Protein AF-A0A435DMU2-F1 (afdb_monomer)

Structure (mmCIF, N/CA/C/O backbone):
data_AF-A0A435DMU2-F1
#
_entry.id   AF-A0A435DMU2-F1
#
loop_
_atom_site.group_PDB
_atom_site.id
_atom_site.type_symbol
_atom_site.label_atom_id
_atom_site.label_alt_id
_atom_site.label_comp_id
_atom_site.label_asym_id
_atom_site.label_entity_id
_atom_site.label_seq_id
_atom_site.pdbx_PDB_ins_code
_atom_site.Cartn_x
_atom_site.Cartn_y
_atom_site.Cartn_z
_atom_site.occupancy
_atom_site.B_iso_or_equiv
_atom_site.auth_seq_id
_atom_site.auth_comp_id
_atom_site.auth_asym_id
_atom_site.auth_atom_id
_atom_site.pdbx_PDB_model_num
ATOM 1 N N . ILE A 1 1 ? 39.846 -15.593 -30.183 1.00 59.41 1 ILE A N 1
ATOM 2 C CA . ILE A 1 1 ? 38.536 -15.084 -29.694 1.00 59.41 1 ILE A CA 1
ATOM 3 C C . ILE A 1 1 ? 37.936 -14.304 -30.849 1.00 59.41 1 ILE A C 1
ATOM 5 O O . ILE A 1 1 ? 38.659 -13.514 -31.439 1.00 59.41 1 ILE A O 1
ATOM 9 N N . GLY A 1 2 ? 36.701 -14.591 -31.246 1.00 62.97 2 GLY A N 1
ATOM 10 C CA . GLY A 1 2 ? 36.080 -13.961 -32.411 1.00 62.97 2 GLY A CA 1
ATOM 11 C C . GLY A 1 2 ? 34.765 -13.298 -32.043 1.00 62.97 2 GLY A C 1
ATOM 12 O O . GLY A 1 2 ? 34.109 -13.714 -31.087 1.00 62.97 2 GLY A O 1
ATOM 13 N N . ASP A 1 3 ? 34.409 -12.273 -32.800 1.00 69.38 3 ASP A N 1
ATOM 14 C CA . ASP A 1 3 ? 33.073 -11.696 -32.808 1.00 69.38 3 ASP A CA 1
ATOM 15 C C . ASP A 1 3 ? 32.434 -11.883 -34.190 1.00 69.38 3 ASP A C 1
ATOM 17 O O . ASP A 1 3 ? 32.900 -12.681 -35.005 1.00 69.38 3 ASP A O 1
ATOM 21 N N . ARG A 1 4 ? 31.327 -11.181 -34.445 1.00 68.38 4 ARG A N 1
ATOM 22 C CA . ARG A 1 4 ? 30.593 -11.280 -35.708 1.00 68.38 4 ARG A CA 1
ATOM 23 C C . ARG A 1 4 ? 31.388 -10.747 -36.915 1.00 68.38 4 ARG A C 1
ATOM 25 O O . ARG A 1 4 ? 31.067 -11.133 -38.035 1.00 68.38 4 ARG A O 1
ATOM 32 N N . ASP A 1 5 ? 32.411 -9.920 -36.698 1.00 73.62 5 ASP A N 1
ATOM 33 C CA . ASP A 1 5 ? 33.166 -9.236 -37.754 1.00 73.62 5 ASP A CA 1
ATOM 34 C C . ASP A 1 5 ? 34.551 -9.857 -38.010 1.00 73.62 5 ASP A C 1
ATOM 36 O O . ASP A 1 5 ? 35.215 -9.489 -38.980 1.00 73.62 5 ASP A O 1
ATOM 40 N N . GLY A 1 6 ? 35.019 -10.787 -37.167 1.00 77.25 6 GLY A N 1
ATOM 41 C CA . GLY A 1 6 ? 36.284 -11.481 -37.409 1.00 77.25 6 GLY A CA 1
ATOM 42 C C . GLY A 1 6 ? 36.821 -12.327 -36.253 1.00 77.25 6 GLY A C 1
ATOM 43 O O . GLY A 1 6 ? 36.319 -12.313 -35.128 1.00 77.25 6 GLY A O 1
ATOM 44 N N . ILE A 1 7 ? 37.888 -13.076 -36.550 1.00 82.50 7 ILE A N 1
ATOM 45 C CA . ILE A 1 7 ? 38.635 -13.891 -35.585 1.00 82.50 7 ILE A CA 1
ATOM 46 C C . ILE A 1 7 ? 39.922 -13.154 -35.214 1.00 82.50 7 ILE A C 1
ATOM 48 O O . ILE A 1 7 ? 40.736 -12.846 -36.081 1.00 82.50 7 ILE A O 1
ATOM 52 N N . TYR A 1 8 ? 40.127 -12.916 -33.919 1.00 82.06 8 TYR A N 1
ATOM 53 C CA . TYR A 1 8 ? 41.320 -12.255 -33.395 1.00 82.06 8 TYR A CA 1
ATOM 54 C C . TYR A 1 8 ? 42.202 -13.252 -32.639 1.00 82.06 8 TYR A C 1
ATOM 56 O O . TYR A 1 8 ? 41.716 -14.016 -31.789 1.00 82.06 8 TYR A O 1
ATOM 64 N N . ASP A 1 9 ? 43.504 -13.218 -32.930 1.00 82.62 9 ASP A N 1
ATOM 65 C CA . ASP A 1 9 ? 44.516 -13.995 -32.217 1.00 82.62 9 ASP A CA 1
ATOM 66 C C . ASP A 1 9 ? 44.953 -13.268 -30.927 1.00 82.62 9 ASP A C 1
ATOM 68 O O . ASP A 1 9 ? 45.626 -12.234 -31.010 1.00 82.62 9 ASP A O 1
ATOM 72 N N . PRO A 1 10 ? 44.616 -13.795 -29.734 1.00 77.81 10 PRO A N 1
ATOM 73 C CA . PRO A 1 10 ? 45.026 -13.208 -28.463 1.00 77.81 10 PRO A CA 1
ATOM 74 C C . PRO A 1 10 ? 46.529 -13.377 -28.170 1.00 77.81 10 PRO A C 1
ATOM 76 O O . PRO A 1 10 ? 47.037 -12.722 -27.261 1.00 77.81 10 PRO A O 1
ATOM 79 N N . GLY A 1 11 ? 47.252 -14.232 -28.906 1.00 83.69 11 GLY A N 1
ATOM 80 C CA . GLY A 1 11 ? 48.707 -14.360 -28.805 1.00 83.69 11 GLY A CA 1
ATOM 81 C C . GLY A 1 11 ? 49.436 -13.146 -29.386 1.00 83.69 11 GLY A C 1
ATOM 82 O O . GLY A 1 11 ? 50.399 -12.648 -28.795 1.00 83.69 11 GLY A O 1
ATOM 83 N N . SER A 1 12 ? 48.928 -12.596 -30.489 1.00 89.88 12 SER A N 1
ATOM 84 C CA . SER A 1 12 ? 49.484 -11.410 -31.146 1.00 89.88 12 SER A CA 1
ATOM 85 C C . SER A 1 12 ? 49.257 -10.102 -30.367 1.00 89.88 12 SER A C 1
ATOM 87 O O . SER A 1 12 ? 48.243 -9.911 -29.687 1.00 89.88 12 SER A O 1
ATOM 89 N N . ALA A 1 13 ? 50.198 -9.158 -30.484 1.00 81.19 13 ALA A N 1
ATOM 90 C CA . ALA A 1 13 ? 50.051 -7.814 -29.915 1.00 81.19 13 ALA A CA 1
ATOM 91 C C . ALA A 1 13 ? 48.865 -7.053 -30.547 1.00 81.19 13 ALA A C 1
ATOM 93 O O . ALA A 1 13 ? 48.064 -6.447 -29.835 1.00 81.19 13 ALA A O 1
ATOM 94 N N . ASN A 1 14 ? 48.702 -7.161 -31.872 1.00 82.75 14 ASN A N 1
ATOM 95 C CA . ASN A 1 14 ? 47.617 -6.512 -32.613 1.00 82.75 14 ASN A CA 1
ATOM 96 C C . ASN A 1 14 ? 46.237 -7.070 -32.237 1.00 82.75 14 ASN A C 1
ATOM 98 O O . ASN A 1 14 ? 45.302 -6.301 -32.023 1.00 82.75 14 ASN A O 1
ATOM 102 N N . GLY A 1 15 ? 46.100 -8.392 -32.101 1.00 83.31 15 GLY A N 1
ATOM 103 C CA . GLY A 1 15 ? 44.835 -9.015 -31.712 1.00 83.31 15 GLY A CA 1
ATOM 104 C C . GLY A 1 15 ? 44.403 -8.645 -30.292 1.00 83.31 15 GLY A C 1
ATOM 105 O O . GLY A 1 15 ? 43.223 -8.383 -30.070 1.00 83.31 15 GLY A O 1
ATOM 106 N N . ARG A 1 16 ? 45.346 -8.520 -29.345 1.00 82.38 16 ARG A N 1
ATOM 107 C CA . ARG A 1 16 ? 45.056 -8.029 -27.984 1.00 82.38 16 ARG A CA 1
ATOM 108 C C . ARG A 1 16 ? 44.598 -6.573 -27.963 1.00 82.38 16 ARG A C 1
ATOM 110 O O . ARG A 1 16 ? 43.630 -6.262 -27.272 1.00 82.38 16 ARG A O 1
ATOM 117 N N . LEU A 1 17 ? 45.254 -5.701 -28.731 1.00 85.94 17 LEU A N 1
ATOM 118 C CA . LEU A 1 17 ? 44.868 -4.292 -28.843 1.00 85.94 17 LEU A CA 1
ATOM 119 C C . LEU A 1 17 ? 43.455 -4.141 -29.424 1.00 85.94 17 LEU A C 1
ATOM 121 O O . LEU A 1 17 ? 42.630 -3.425 -28.858 1.00 85.94 17 LEU A O 1
ATOM 125 N N . LEU A 1 18 ? 43.161 -4.849 -30.519 1.00 86.12 18 LEU A N 1
ATOM 126 C CA . LEU A 1 18 ? 41.852 -4.803 -31.177 1.00 86.12 18 LEU A CA 1
ATOM 127 C C . LEU A 1 18 ? 40.733 -5.350 -30.283 1.00 86.12 18 LEU A C 1
ATOM 129 O O . LEU A 1 18 ? 39.678 -4.725 -30.186 1.00 86.12 18 LEU A O 1
ATOM 133 N N . LEU A 1 19 ? 40.970 -6.465 -29.584 1.00 84.06 19 LEU A N 1
ATOM 134 C CA . LEU A 1 19 ? 40.022 -7.003 -28.602 1.00 84.06 19 LEU A CA 1
ATOM 135 C C . LEU A 1 19 ? 39.774 -6.017 -27.450 1.00 84.06 19 LEU A C 1
ATOM 137 O O . LEU A 1 19 ? 38.627 -5.833 -27.047 1.00 84.06 19 LEU A O 1
ATOM 141 N N . GLY A 1 20 ? 40.821 -5.354 -26.948 1.00 85.31 20 GLY A N 1
ATOM 142 C CA . GLY A 1 20 ? 40.698 -4.332 -25.905 1.00 85.31 20 GLY A CA 1
ATOM 143 C C . GLY A 1 20 ? 39.858 -3.133 -26.350 1.00 85.31 20 GLY A C 1
ATOM 144 O O . GLY A 1 20 ? 38.936 -2.732 -25.642 1.00 85.31 20 GLY A O 1
ATOM 145 N N . LEU A 1 21 ? 40.123 -2.607 -27.550 1.00 88.00 21 LEU A N 1
ATOM 146 C CA . LEU A 1 21 ? 39.363 -1.502 -28.144 1.00 88.00 21 LEU A CA 1
ATOM 147 C C . LEU A 1 21 ? 37.897 -1.875 -28.402 1.00 88.00 21 LEU A C 1
ATOM 149 O O . LEU A 1 21 ? 36.998 -1.108 -28.072 1.00 88.00 21 LEU A O 1
ATOM 153 N N . LYS A 1 22 ? 37.618 -3.062 -28.950 1.00 85.44 22 LYS A N 1
ATOM 154 C CA . LYS A 1 22 ? 36.231 -3.516 -29.141 1.00 85.44 22 LYS A CA 1
ATOM 155 C C . LYS A 1 22 ? 35.504 -3.742 -27.815 1.00 85.44 22 LYS A C 1
ATOM 157 O O . LYS A 1 22 ? 34.307 -3.465 -27.723 1.00 85.44 22 LYS A O 1
ATOM 162 N N . GLY A 1 23 ? 36.220 -4.194 -26.784 1.00 87.25 23 GLY A N 1
ATOM 163 C CA . GLY A 1 23 ? 35.695 -4.307 -25.425 1.00 87.25 23 GLY A CA 1
ATOM 164 C C . GLY A 1 23 ? 35.235 -2.958 -24.874 1.00 87.25 23 GLY A C 1
ATOM 165 O O . GLY A 1 23 ? 34.085 -2.831 -24.456 1.00 87.25 23 GLY A O 1
ATOM 166 N N . THR A 1 24 ? 36.083 -1.929 -24.948 1.00 89.56 24 THR A N 1
ATOM 167 C CA . THR A 1 24 ? 35.726 -0.582 -24.471 1.00 89.56 24 THR A CA 1
ATOM 168 C C . THR A 1 24 ? 34.598 0.044 -25.291 1.00 89.56 24 THR A C 1
ATOM 170 O O . THR A 1 24 ? 33.689 0.638 -24.712 1.00 89.56 24 THR A O 1
ATOM 173 N N . ILE A 1 25 ? 34.589 -0.139 -26.616 1.00 88.88 25 ILE A N 1
ATOM 174 C CA . ILE A 1 25 ? 33.482 0.304 -27.482 1.00 88.88 25 ILE A CA 1
ATOM 175 C C . ILE A 1 25 ? 32.169 -0.367 -27.060 1.00 88.88 25 ILE A C 1
ATOM 177 O O . ILE A 1 25 ? 31.172 0.322 -26.854 1.00 88.88 25 ILE A O 1
ATOM 181 N N . SER A 1 26 ? 32.177 -1.684 -26.842 1.00 86.19 26 SER A N 1
ATOM 182 C CA . SER A 1 26 ? 30.989 -2.432 -26.407 1.00 86.19 26 SER A CA 1
ATOM 183 C C . SER A 1 26 ? 30.461 -1.938 -25.055 1.00 86.19 26 SER A C 1
ATOM 185 O O . SER A 1 26 ? 29.251 -1.812 -24.860 1.00 86.19 26 SER A O 1
ATOM 187 N N . GLU A 1 27 ? 31.347 -1.620 -24.107 1.00 89.31 27 GLU A N 1
ATOM 188 C CA . GLU A 1 27 ? 30.953 -1.041 -22.817 1.00 89.31 27 GLU A CA 1
ATOM 189 C C . GLU A 1 27 ? 30.305 0.342 -22.971 1.00 89.31 27 GLU A C 1
ATOM 191 O O . GLU A 1 27 ? 29.280 0.616 -22.334 1.00 89.31 27 GLU A O 1
ATOM 196 N N . VAL A 1 28 ? 30.859 1.194 -23.840 1.00 93.06 28 VAL A N 1
ATOM 197 C CA . VAL A 1 28 ? 30.307 2.522 -24.148 1.00 93.06 28 VAL A CA 1
ATOM 198 C C . VAL A 1 28 ? 28.941 2.402 -24.826 1.00 93.06 28 VAL A C 1
ATOM 200 O O . VAL A 1 28 ? 27.987 3.051 -24.397 1.00 93.06 28 VAL A O 1
ATOM 203 N N . GLU A 1 29 ? 28.794 1.530 -25.822 1.00 91.38 29 GLU A N 1
ATOM 204 C CA . GLU A 1 29 ? 27.516 1.285 -26.498 1.00 91.38 29 GLU A CA 1
ATOM 205 C C . GLU A 1 29 ? 26.447 0.779 -25.525 1.00 91.38 29 GLU A C 1
ATOM 207 O O . GLU A 1 29 ? 25.325 1.297 -25.497 1.00 91.38 29 GLU A O 1
ATOM 212 N N . LEU A 1 30 ? 26.797 -0.183 -24.664 1.00 90.56 30 LEU A N 1
ATOM 213 C CA . LEU A 1 30 ? 25.912 -0.665 -23.605 1.00 90.56 30 LEU A CA 1
ATOM 214 C C . LEU A 1 30 ? 25.512 0.461 -22.648 1.00 90.56 30 LEU A C 1
ATOM 216 O O . LEU A 1 30 ? 24.353 0.517 -22.222 1.00 90.56 30 LEU A O 1
ATOM 220 N N . HIS A 1 31 ? 26.434 1.363 -22.307 1.00 89.81 31 HIS A N 1
ATOM 221 C CA . HIS A 1 31 ? 26.132 2.533 -21.488 1.00 89.81 31 HIS A CA 1
ATOM 222 C C . HIS A 1 31 ? 25.115 3.453 -22.180 1.00 89.81 31 HIS A C 1
ATOM 224 O O . HIS A 1 31 ? 24.094 3.804 -21.580 1.00 89.81 31 HIS A O 1
ATOM 230 N N . THR A 1 32 ? 25.321 3.777 -23.459 1.00 92.38 32 THR A N 1
ATOM 231 C CA . THR A 1 32 ? 24.398 4.609 -24.244 1.00 92.38 32 THR A CA 1
ATOM 232 C C . THR A 1 32 ? 23.022 3.956 -24.399 1.00 92.38 32 THR A C 1
ATOM 234 O O . THR A 1 32 ? 21.999 4.618 -24.200 1.00 92.38 32 THR A O 1
ATOM 237 N N . LEU A 1 33 ? 22.964 2.654 -24.696 1.00 92.19 33 LEU A N 1
ATOM 238 C CA . LEU A 1 33 ? 21.714 1.896 -24.809 1.00 92.19 33 LEU A CA 1
ATOM 239 C C . LEU A 1 33 ? 20.943 1.888 -23.487 1.00 92.19 33 LEU A C 1
ATOM 241 O O . LEU A 1 33 ? 19.747 2.186 -23.467 1.00 92.19 33 LEU A O 1
ATOM 245 N N . ARG A 1 34 ? 21.622 1.623 -22.363 1.00 90.06 34 ARG A N 1
ATOM 246 C CA . ARG A 1 34 ? 21.018 1.709 -21.023 1.00 90.06 34 ARG A CA 1
ATOM 247 C C . ARG A 1 34 ? 20.491 3.111 -20.733 1.00 90.06 34 ARG A C 1
ATOM 249 O O . ARG A 1 34 ? 19.391 3.237 -20.191 1.00 90.06 34 ARG A O 1
ATOM 256 N N . GLY A 1 35 ? 21.234 4.148 -21.120 1.00 90.31 35 GLY A N 1
ATOM 257 C CA . GLY A 1 35 ? 20.806 5.542 -21.008 1.00 90.31 35 GLY A CA 1
ATOM 258 C C . GLY A 1 35 ? 19.495 5.804 -21.754 1.00 90.31 35 GLY A C 1
ATOM 259 O O . GLY A 1 35 ? 18.528 6.277 -21.155 1.00 90.31 35 GLY A O 1
ATOM 260 N N . ARG A 1 36 ? 19.418 5.406 -23.030 1.00 93.19 36 ARG A N 1
ATOM 261 C CA . ARG A 1 36 ? 18.217 5.561 -23.872 1.00 93.19 36 ARG A CA 1
ATOM 262 C C . ARG A 1 36 ? 17.017 4.778 -23.342 1.00 93.19 36 ARG A C 1
ATOM 264 O O . ARG A 1 36 ? 15.922 5.327 -23.258 1.00 93.19 36 ARG A O 1
ATOM 271 N N . LEU A 1 37 ? 17.217 3.524 -22.933 1.00 92.06 37 LEU A N 1
ATOM 272 C CA . LEU A 1 37 ? 16.156 2.698 -22.345 1.00 92.06 37 LEU A CA 1
ATOM 273 C C . LEU A 1 37 ? 15.620 3.308 -21.046 1.00 92.06 37 LEU A C 1
ATOM 275 O O . LEU A 1 37 ? 14.409 3.363 -20.840 1.00 92.06 37 LEU A O 1
ATOM 279 N N . THR A 1 38 ? 16.510 3.810 -20.189 1.00 90.19 38 THR A N 1
ATOM 280 C CA . THR A 1 38 ? 16.128 4.460 -18.929 1.00 90.19 38 THR A CA 1
ATOM 281 C C . THR A 1 38 ? 15.350 5.748 -19.186 1.00 90.19 38 THR A C 1
ATOM 283 O O . THR A 1 38 ? 14.322 5.978 -18.547 1.00 90.19 38 THR A O 1
ATOM 286 N N . ALA A 1 39 ? 15.797 6.564 -20.144 1.00 91.06 39 ALA A N 1
ATOM 287 C CA . ALA A 1 39 ? 15.099 7.778 -20.554 1.00 91.06 39 ALA A CA 1
ATOM 288 C C . ALA A 1 39 ? 13.708 7.467 -21.135 1.00 91.06 39 ALA A C 1
ATOM 290 O O . ALA A 1 39 ? 12.722 8.078 -20.726 1.00 91.06 39 ALA A O 1
ATOM 291 N N . GLY A 1 40 ? 13.599 6.464 -22.012 1.00 92.88 40 GLY A N 1
ATOM 292 C CA . GLY A 1 40 ? 12.322 6.021 -22.576 1.00 92.88 40 GLY A CA 1
ATOM 293 C C . GLY A 1 40 ? 11.359 5.479 -21.517 1.00 92.88 40 GLY A C 1
ATOM 294 O O . GLY A 1 40 ? 10.174 5.816 -21.520 1.00 92.88 40 GLY A O 1
ATOM 295 N N . LEU A 1 41 ? 11.866 4.693 -20.562 1.00 92.50 41 LEU A N 1
ATOM 296 C CA . LEU A 1 41 ? 11.080 4.202 -19.429 1.00 92.50 41 LEU A CA 1
ATOM 297 C C . LEU A 1 41 ? 10.556 5.360 -18.577 1.00 92.50 41 LEU A C 1
ATOM 299 O O . LEU A 1 41 ? 9.375 5.374 -18.227 1.00 92.50 41 LEU A O 1
ATOM 303 N N . ARG A 1 42 ? 11.418 6.332 -18.261 1.00 91.81 42 ARG A N 1
ATOM 304 C CA . ARG A 1 42 ? 11.045 7.521 -17.491 1.00 91.81 42 ARG A CA 1
ATOM 305 C C . ARG A 1 42 ? 9.987 8.347 -18.219 1.00 91.81 42 ARG A C 1
ATOM 307 O O . ARG A 1 42 ? 8.975 8.660 -17.610 1.00 91.81 42 ARG A O 1
ATOM 314 N N . SER A 1 43 ? 10.164 8.591 -19.516 1.00 93.75 43 SER A N 1
ATOM 315 C CA . SER A 1 43 ? 9.198 9.317 -20.348 1.00 93.75 43 SER A CA 1
ATOM 316 C C . SER A 1 43 ? 7.813 8.650 -20.348 1.00 93.75 43 SER A C 1
ATOM 318 O O . SER A 1 43 ? 6.800 9.316 -20.140 1.00 93.75 43 SER A O 1
ATOM 320 N N . LYS A 1 44 ? 7.745 7.316 -20.494 1.00 93.12 44 LYS A N 1
ATOM 321 C CA . LYS A 1 44 ? 6.476 6.566 -20.379 1.00 93.12 44 LYS A CA 1
ATOM 322 C C . LYS A 1 44 ? 5.873 6.641 -18.978 1.00 93.12 44 LYS A C 1
ATOM 324 O O . LYS A 1 44 ? 4.653 6.674 -18.830 1.00 93.12 44 LYS A O 1
ATOM 329 N N . ALA A 1 45 ? 6.708 6.624 -17.942 1.00 93.44 45 ALA A N 1
ATOM 330 C CA . ALA A 1 45 ? 6.245 6.723 -16.566 1.00 93.44 45 ALA A CA 1
ATOM 331 C C . ALA A 1 45 ? 5.691 8.120 -16.251 1.00 93.44 45 ALA A C 1
ATOM 333 O O . ALA A 1 45 ? 4.660 8.204 -15.596 1.00 93.44 45 ALA A O 1
ATOM 334 N N . GLU A 1 46 ? 6.321 9.189 -16.744 1.00 93.06 46 GLU A N 1
ATOM 335 C CA . GLU A 1 46 ? 5.880 10.581 -16.552 1.00 93.06 46 GLU A CA 1
ATOM 336 C C . GLU A 1 46 ? 4.491 10.824 -17.156 1.00 93.06 46 GLU A C 1
ATOM 338 O O . GLU A 1 46 ? 3.686 11.528 -16.557 1.00 93.06 46 GLU A O 1
ATOM 343 N N . ARG A 1 47 ? 4.160 10.149 -18.266 1.00 92.12 47 ARG A N 1
ATOM 344 C CA . ARG A 1 47 ? 2.801 10.139 -18.843 1.00 92.12 47 ARG A CA 1
ATOM 345 C C . ARG A 1 47 ? 1.833 9.142 -18.188 1.00 92.12 47 ARG A C 1
ATOM 347 O O . ARG A 1 47 ? 0.668 9.076 -18.562 1.00 92.12 47 ARG A O 1
ATOM 354 N N . GLY A 1 48 ? 2.290 8.316 -17.246 1.00 90.31 48 GLY A N 1
ATOM 355 C CA . GLY A 1 48 ? 1.470 7.262 -16.636 1.00 90.31 48 GLY A CA 1
ATOM 356 C C . GLY A 1 48 ? 1.085 6.122 -17.592 1.00 90.31 48 GLY A C 1
ATOM 357 O O . GLY A 1 48 ? 0.094 5.425 -17.375 1.00 90.31 48 GLY A O 1
ATOM 358 N N . GLU A 1 49 ? 1.846 5.928 -18.668 1.00 90.75 49 GLU A N 1
ATOM 359 C CA . GLU A 1 49 ? 1.628 4.893 -19.692 1.00 90.75 49 GLU A CA 1
ATOM 360 C C . GLU A 1 49 ? 2.445 3.625 -19.434 1.00 90.75 49 GLU A C 1
ATOM 362 O O . GLU A 1 49 ? 2.236 2.594 -20.073 1.00 90.75 49 GLU A O 1
ATOM 367 N N . LEU A 1 50 ? 3.406 3.679 -18.507 1.00 91.12 50 LEU A N 1
ATOM 368 C CA . LEU A 1 50 ? 4.248 2.529 -18.210 1.00 91.12 50 LEU A CA 1
ATOM 369 C C . LEU A 1 50 ? 3.403 1.347 -17.706 1.00 91.12 50 LEU A C 1
ATOM 371 O O . LEU A 1 50 ? 2.606 1.450 -16.767 1.00 91.12 50 LEU A O 1
ATOM 375 N N . ALA A 1 51 ? 3.624 0.179 -18.304 1.00 90.56 51 ALA A N 1
ATOM 376 C CA . ALA A 1 51 ? 2.868 -1.019 -17.989 1.00 90.56 51 ALA A CA 1
ATOM 377 C C . ALA A 1 51 ? 3.273 -1.645 -16.632 1.00 90.56 51 ALA A C 1
ATOM 379 O O . ALA A 1 51 ? 4.012 -2.621 -16.577 1.00 90.56 51 ALA A O 1
ATOM 380 N N . LEU A 1 52 ? 2.800 -1.083 -15.512 1.00 90.12 52 LEU A N 1
ATOM 381 C CA . LEU A 1 52 ? 3.000 -1.641 -14.166 1.00 90.12 52 LEU A CA 1
ATOM 382 C C . LEU A 1 52 ? 2.005 -2.761 -13.834 1.00 90.12 52 LEU A C 1
ATOM 384 O O . LEU A 1 52 ? 0.876 -2.748 -14.318 1.00 90.12 52 LEU A O 1
ATOM 388 N N . LEU A 1 53 ? 2.396 -3.690 -12.958 1.00 90.25 53 LEU A N 1
ATOM 389 C CA . LEU A 1 53 ? 1.486 -4.710 -12.432 1.00 90.25 53 LEU A CA 1
ATOM 390 C C . LEU A 1 53 ? 0.340 -4.056 -11.640 1.00 90.25 53 LEU A C 1
ATOM 392 O O . LEU A 1 53 ? 0.584 -3.280 -10.710 1.00 90.25 53 LEU A O 1
ATOM 396 N N . LEU A 1 54 ? -0.897 -4.402 -11.996 1.00 92.25 54 LEU A N 1
ATOM 397 C CA . LEU A 1 54 ? -2.107 -3.909 -11.340 1.00 92.25 54 LEU A CA 1
ATOM 398 C C . LEU A 1 54 ? -2.531 -4.819 -10.176 1.00 92.25 54 LEU A C 1
ATOM 400 O O . LEU A 1 54 ? -2.328 -6.036 -10.252 1.00 92.25 54 LEU A O 1
ATOM 404 N N . PRO A 1 55 ? -3.104 -4.259 -9.094 1.00 93.81 55 PRO A N 1
ATOM 405 C CA . PRO A 1 55 ? -3.705 -5.059 -8.030 1.00 93.81 55 PRO A CA 1
ATOM 406 C C . PRO A 1 55 ? -4.994 -5.753 -8.495 1.00 93.81 55 PRO A C 1
ATOM 408 O O . PRO A 1 55 ? -5.505 -5.463 -9.570 1.00 93.81 55 PRO A O 1
ATOM 411 N N . ALA A 1 56 ? -5.532 -6.653 -7.665 1.00 94.62 56 ALA A N 1
ATOM 412 C CA . ALA A 1 56 ? -6.876 -7.195 -7.885 1.00 94.62 56 ALA A CA 1
ATOM 413 C C . ALA A 1 56 ? -7.915 -6.063 -7.941 1.00 94.62 56 ALA A C 1
ATOM 415 O O . ALA A 1 56 ? -7.738 -5.049 -7.269 1.00 94.62 56 ALA A O 1
ATOM 416 N N . GLY A 1 57 ? -8.972 -6.228 -8.737 1.00 94.44 57 GLY A N 1
ATOM 417 C CA . GLY A 1 57 ? -9.975 -5.182 -8.956 1.00 94.44 57 GLY A CA 1
ATOM 418 C C . GLY A 1 57 ? -9.646 -4.187 -10.065 1.00 94.44 57 GLY A C 1
ATOM 419 O O . GLY A 1 57 ? -10.493 -3.348 -10.369 1.00 94.44 57 GLY A O 1
ATOM 420 N N . LEU A 1 58 ? -8.447 -4.252 -10.651 1.00 95.06 58 LEU A N 1
ATOM 421 C CA . LEU A 1 58 ? -8.053 -3.451 -11.807 1.00 95.06 58 LEU A CA 1
ATOM 422 C C . LEU A 1 58 ? -7.435 -4.348 -12.875 1.00 95.06 58 LEU A C 1
ATOM 424 O O . LEU A 1 58 ? -6.500 -5.109 -12.611 1.00 95.06 58 LEU A O 1
ATOM 428 N N . GLU A 1 59 ? -7.917 -4.198 -14.099 1.00 93.81 59 GLU A N 1
ATOM 429 C CA . GLU A 1 59 ? -7.509 -5.001 -15.245 1.00 93.81 59 GLU A CA 1
ATOM 430 C C . GLU A 1 59 ? -7.081 -4.113 -16.403 1.00 93.81 59 GLU A C 1
ATOM 432 O O . GLU A 1 59 ? -7.432 -2.938 -16.465 1.00 93.81 59 GLU A O 1
ATOM 437 N N . ARG A 1 60 ? -6.262 -4.664 -17.297 1.00 92.56 60 ARG A N 1
ATOM 438 C CA . ARG A 1 60 ? -5.881 -4.006 -18.546 1.00 92.56 60 ARG A CA 1
ATOM 439 C C . ARG A 1 60 ? -6.546 -4.732 -19.689 1.00 92.56 60 ARG A C 1
ATOM 441 O O . ARG A 1 60 ? -6.420 -5.951 -19.759 1.00 92.56 60 ARG A O 1
ATOM 448 N N . ASP A 1 61 ? -7.206 -3.983 -20.560 1.00 90.62 61 ASP A N 1
ATOM 449 C CA . ASP A 1 61 ? -7.725 -4.524 -21.810 1.00 90.62 61 ASP A CA 1
ATOM 450 C C . ASP A 1 61 ? -6.607 -4.742 -22.845 1.00 90.62 61 ASP A C 1
ATOM 452 O O . ASP A 1 61 ? -5.430 -4.439 -22.613 1.00 90.62 61 ASP A O 1
ATOM 456 N N . ALA A 1 62 ? -6.992 -5.253 -24.015 1.00 89.12 62 ALA A N 1
ATOM 457 C CA . ALA A 1 62 ? -6.090 -5.441 -25.149 1.00 89.12 62 ALA A CA 1
ATOM 458 C C . ALA A 1 62 ? -5.486 -4.121 -25.670 1.00 89.12 62 ALA A C 1
ATOM 460 O O . ALA A 1 62 ? -4.397 -4.133 -26.241 1.00 89.12 62 ALA A O 1
ATOM 461 N N . ASN A 1 63 ? -6.152 -2.985 -25.434 1.00 88.75 63 ASN A N 1
ATOM 462 C CA . ASN A 1 63 ? -5.688 -1.652 -25.822 1.00 88.75 63 ASN A CA 1
ATOM 463 C C . ASN A 1 63 ? -4.751 -1.019 -24.773 1.00 88.75 63 ASN A C 1
ATOM 465 O O . ASN A 1 63 ? -4.230 0.077 -24.980 1.00 88.75 63 ASN A O 1
ATOM 469 N N . GLY A 1 64 ? -4.520 -1.689 -23.639 1.00 87.19 64 GLY A N 1
ATOM 470 C CA . GLY A 1 64 ? -3.693 -1.201 -22.536 1.00 87.19 64 GLY A CA 1
ATOM 471 C C . GLY A 1 64 ? -4.386 -0.196 -21.607 1.00 87.19 64 GLY A C 1
ATOM 472 O O . GLY A 1 64 ? -3.730 0.349 -20.709 1.00 87.19 64 GLY A O 1
ATOM 473 N N . VAL A 1 65 ? -5.689 0.034 -21.781 1.00 91.31 65 VAL A N 1
ATOM 474 C CA . VAL A 1 65 ? -6.521 0.877 -20.919 1.00 91.31 65 VAL A CA 1
ATOM 475 C C . VAL A 1 65 ? -6.831 0.124 -19.632 1.00 91.31 65 VAL A C 1
ATOM 477 O O . VAL A 1 65 ? -7.165 -1.060 -19.636 1.00 91.31 65 VAL A O 1
ATOM 480 N N . VAL A 1 66 ? -6.683 0.814 -18.499 1.00 94.88 66 VAL A N 1
ATOM 481 C CA . VAL A 1 66 ? -6.981 0.235 -17.188 1.00 94.88 66 VAL A CA 1
ATOM 482 C C . VAL A 1 66 ? -8.460 0.412 -16.880 1.00 94.88 66 VAL A C 1
ATOM 484 O O . VAL A 1 66 ? -8.957 1.534 -16.867 1.00 94.88 66 VAL A O 1
ATOM 487 N N . MET A 1 67 ? -9.136 -0.692 -16.590 1.00 95.44 67 MET A N 1
ATOM 488 C CA . MET A 1 67 ? -10.552 -0.754 -16.239 1.00 95.44 67 MET A CA 1
ATOM 489 C C . MET A 1 67 ? -10.730 -1.421 -14.871 1.00 95.44 67 MET A C 1
ATOM 491 O O . MET A 1 67 ? -9.795 -2.025 -14.335 1.00 95.44 67 MET A O 1
ATOM 495 N N . LYS A 1 68 ? -11.923 -1.301 -14.279 1.00 95.81 68 LYS A N 1
ATOM 496 C CA . LYS A 1 68 ? -12.280 -2.138 -13.127 1.00 95.81 68 LYS A CA 1
ATOM 497 C C . LYS A 1 68 ? -12.458 -3.584 -13.582 1.00 95.81 68 LYS A C 1
ATOM 499 O O . LYS A 1 68 ? -12.780 -3.839 -14.738 1.00 95.81 68 LYS A O 1
ATOM 504 N N . ASP A 1 69 ? -12.221 -4.500 -12.657 1.00 94.38 69 ASP A N 1
ATOM 505 C CA . ASP A 1 69 ? -12.424 -5.933 -12.860 1.00 94.38 69 ASP A CA 1
ATOM 506 C C . ASP A 1 69 ? -13.862 -6.228 -13.284 1.00 94.38 69 ASP A C 1
ATOM 508 O O . ASP A 1 69 ? -14.801 -5.695 -12.697 1.00 94.38 69 ASP A O 1
ATOM 512 N N . SER A 1 70 ? -14.034 -7.057 -14.311 1.00 93.25 70 SER A N 1
ATOM 513 C CA . SER A 1 70 ? -15.362 -7.416 -14.820 1.00 93.25 70 SER A CA 1
ATOM 514 C C . SER A 1 70 ? -16.229 -8.137 -13.780 1.00 93.25 70 SER A C 1
ATOM 516 O O . SER A 1 70 ? -17.457 -8.075 -13.852 1.00 93.25 70 SER A O 1
ATOM 518 N N . ASN A 1 71 ? -15.615 -8.782 -12.782 1.00 95.25 71 ASN A N 1
ATOM 519 C CA . ASN A 1 71 ? -16.329 -9.439 -11.702 1.00 95.25 71 ASN A CA 1
ATOM 520 C C . ASN A 1 71 ? -16.816 -8.422 -10.656 1.00 95.25 71 ASN A C 1
ATOM 522 O O . ASN A 1 71 ? -16.034 -7.859 -9.882 1.00 95.25 71 ASN A O 1
ATOM 526 N N . GLN A 1 72 ? -18.137 -8.256 -10.577 1.00 95.81 72 GLN A N 1
ATOM 527 C CA . GLN A 1 72 ? -18.772 -7.344 -9.630 1.00 95.81 72 GLN A CA 1
ATOM 528 C C . GLN A 1 72 ? -18.458 -7.687 -8.165 1.00 95.81 72 GLN A C 1
ATOM 530 O O . GLN A 1 72 ? -18.226 -6.783 -7.367 1.00 95.81 72 GLN A O 1
ATOM 535 N N . GLU A 1 73 ? -18.340 -8.970 -7.807 1.00 96.38 73 GLU A N 1
ATOM 536 C CA . GLU A 1 73 ? -18.007 -9.374 -6.436 1.00 96.38 73 GLU A CA 1
ATOM 537 C C . GLU A 1 73 ? -16.614 -8.873 -6.023 1.00 96.38 73 GLU A C 1
ATOM 539 O O . GLU A 1 73 ? -16.396 -8.465 -4.879 1.00 96.38 73 GLU A O 1
ATOM 544 N N . VAL A 1 74 ? -15.657 -8.861 -6.957 1.00 96.69 74 VAL A N 1
ATOM 545 C CA . VAL A 1 74 ? -14.313 -8.321 -6.712 1.00 96.69 74 VAL A CA 1
ATOM 546 C C . VAL A 1 74 ? -14.398 -6.822 -6.442 1.00 96.69 74 VAL A C 1
ATOM 548 O O . VAL A 1 74 ? -13.798 -6.345 -5.472 1.00 96.69 74 VAL A O 1
ATOM 551 N N . GLN A 1 75 ? -15.161 -6.093 -7.261 1.00 97.19 75 GLN A N 1
ATOM 552 C CA . GLN A 1 75 ? -15.351 -4.655 -7.088 1.00 97.19 75 GLN A CA 1
ATOM 553 C C . GLN A 1 75 ? -16.003 -4.334 -5.737 1.00 97.19 75 GLN A C 1
ATOM 555 O O . GLN A 1 75 ? -15.470 -3.529 -4.966 1.00 97.19 75 GLN A O 1
ATOM 560 N N . ASP A 1 76 ? -17.103 -5.014 -5.418 1.00 97.19 76 ASP A N 1
ATOM 561 C CA . ASP A 1 76 ? -17.872 -4.810 -4.193 1.00 97.19 76 ASP A CA 1
ATOM 562 C C . ASP A 1 76 ? -17.048 -5.166 -2.955 1.00 97.19 76 ASP A C 1
ATOM 564 O O . ASP A 1 76 ? -17.064 -4.440 -1.957 1.00 97.19 76 ASP A O 1
ATOM 568 N N . ARG A 1 77 ? -16.249 -6.243 -3.011 1.00 97.38 77 ARG A N 1
ATOM 569 C CA . ARG A 1 77 ? -15.369 -6.616 -1.897 1.00 97.38 77 ARG A CA 1
ATOM 570 C C . ARG A 1 77 ? -14.316 -5.551 -1.632 1.00 97.38 77 ARG A C 1
ATOM 572 O O . ARG A 1 77 ? -14.017 -5.262 -0.473 1.00 97.38 77 ARG A O 1
ATOM 579 N N . ILE A 1 78 ? -13.730 -4.985 -2.682 1.00 97.19 78 ILE A N 1
ATOM 580 C CA . ILE A 1 78 ? -12.717 -3.937 -2.547 1.00 97.19 78 ILE A CA 1
ATOM 581 C C . ILE A 1 78 ? -13.355 -2.669 -1.984 1.00 97.19 78 ILE A C 1
ATOM 583 O O . ILE A 1 78 ? -12.824 -2.113 -1.022 1.00 97.19 78 ILE A O 1
ATOM 587 N N . ALA A 1 79 ? -14.512 -2.259 -2.510 1.00 97.00 79 ALA A N 1
ATOM 588 C CA . ALA A 1 79 ? -15.270 -1.128 -1.984 1.00 97.00 79 ALA A CA 1
ATOM 589 C C . ALA A 1 79 ? -15.604 -1.315 -0.493 1.00 97.00 79 ALA A C 1
ATOM 591 O O . ALA A 1 79 ? -15.324 -0.424 0.311 1.00 97.00 79 ALA A O 1
ATOM 592 N N . LEU A 1 80 ? -16.081 -2.505 -0.106 1.00 97.06 80 LEU A N 1
ATOM 593 C CA . LEU A 1 80 ? -16.372 -2.869 1.283 1.00 97.06 80 LEU A CA 1
ATOM 594 C C . LEU A 1 80 ? -15.140 -2.771 2.191 1.00 97.06 80 LEU A C 1
ATOM 596 O O . LEU A 1 80 ? -15.245 -2.334 3.332 1.00 97.06 80 LEU A O 1
ATOM 600 N N . ILE A 1 81 ? -13.963 -3.191 1.723 1.00 97.06 81 ILE A N 1
ATOM 601 C CA . ILE A 1 81 ? -12.728 -3.101 2.516 1.00 97.06 81 ILE A CA 1
ATOM 602 C C . ILE A 1 81 ? -12.389 -1.640 2.824 1.00 97.06 81 ILE A C 1
ATOM 604 O O . ILE A 1 81 ? -12.017 -1.324 3.957 1.00 97.06 81 ILE A O 1
ATOM 608 N N . PHE A 1 82 ? -12.494 -0.760 1.826 1.00 96.88 82 PHE A N 1
ATOM 609 C CA . PHE A 1 82 ? -12.191 0.658 2.000 1.00 96.88 82 PHE A CA 1
ATOM 610 C C . PHE A 1 82 ? -13.232 1.361 2.873 1.00 96.88 82 PHE A C 1
ATOM 612 O O . PHE A 1 82 ? -12.833 2.103 3.771 1.00 96.88 82 PHE A O 1
ATOM 619 N N . SER A 1 83 ? -14.528 1.089 2.688 1.00 96.31 83 SER A N 1
ATOM 620 C CA . SER A 1 83 ? -15.578 1.647 3.550 1.00 96.31 83 SER A CA 1
ATOM 621 C C . SER A 1 83 ? -15.455 1.147 4.992 1.00 96.31 83 SER A C 1
ATOM 623 O O . SER A 1 83 ? -15.422 1.951 5.920 1.00 96.31 83 SER A O 1
ATOM 625 N N . ALA A 1 84 ? -15.240 -0.155 5.195 1.00 95.25 84 ALA A N 1
ATOM 626 C CA . ALA A 1 84 ? -15.041 -0.721 6.526 1.00 95.25 84 ALA A CA 1
ATOM 627 C C . ALA A 1 84 ? -13.794 -0.151 7.214 1.00 95.25 84 ALA A C 1
ATOM 629 O O . ALA A 1 84 ? -13.799 0.060 8.424 1.00 95.25 84 ALA A O 1
ATOM 630 N N . PHE A 1 85 ? -12.704 0.101 6.479 1.00 95.50 85 PHE A N 1
ATOM 631 C CA . PHE A 1 85 ? -11.534 0.751 7.069 1.00 95.50 85 PHE A CA 1
ATOM 632 C C . PHE A 1 85 ? -11.813 2.209 7.431 1.00 95.50 85 PHE A C 1
ATOM 634 O O . PHE A 1 85 ? -11.361 2.656 8.483 1.00 95.50 85 PHE A O 1
ATOM 641 N N . TRP A 1 86 ? -12.551 2.929 6.588 1.00 93.94 86 TRP A N 1
ATOM 642 C CA . TRP A 1 86 ? -12.945 4.309 6.851 1.00 93.94 86 TRP A CA 1
ATOM 643 C C . TRP A 1 86 ? -13.761 4.434 8.144 1.00 93.94 86 TRP A C 1
ATOM 645 O O . TRP A 1 86 ? -13.492 5.313 8.956 1.00 93.94 86 TRP A O 1
ATOM 655 N N . GLU A 1 87 ? -14.685 3.503 8.381 1.00 92.62 87 GLU A N 1
ATOM 656 C CA . GLU A 1 87 ? -15.521 3.468 9.586 1.00 92.62 87 GLU A CA 1
ATOM 657 C C . GLU A 1 87 ? -14.771 2.955 10.826 1.00 92.62 87 GLU A C 1
ATOM 659 O O . GLU A 1 87 ? -14.841 3.541 11.906 1.00 92.62 87 GLU A O 1
ATOM 664 N N . LEU A 1 88 ? -14.042 1.841 10.700 1.00 91.50 88 LEU A N 1
ATOM 665 C CA . LEU A 1 88 ? -13.444 1.144 11.847 1.00 91.50 88 LEU A CA 1
ATOM 666 C C . LEU A 1 88 ? -12.060 1.678 12.230 1.00 91.50 88 LEU A C 1
ATOM 668 O O . LEU A 1 88 ? -11.568 1.425 13.336 1.00 91.50 88 LEU A O 1
ATOM 672 N N . GLY A 1 89 ? -11.384 2.333 11.290 1.00 87.94 89 GLY A N 1
ATOM 673 C CA . GLY A 1 89 ? -10.112 3.022 11.462 1.00 87.94 89 GLY A CA 1
ATOM 674 C C . GLY A 1 89 ? -8.881 2.146 11.690 1.00 87.94 89 GLY A C 1
ATOM 675 O O . GLY A 1 89 ? -7.785 2.687 11.783 1.00 87.94 89 GLY A O 1
ATOM 676 N N . THR A 1 90 ? -8.997 0.815 11.783 1.00 88.12 90 THR A N 1
ATOM 677 C CA . THR A 1 90 ? -7.843 -0.080 12.002 1.00 88.12 90 THR A CA 1
ATOM 678 C C . THR A 1 90 ? -7.935 -1.364 11.178 1.00 88.12 90 THR A C 1
ATOM 680 O O . THR A 1 90 ? -9.000 -1.964 11.046 1.00 88.12 90 THR A O 1
ATOM 683 N N . VAL A 1 91 ? -6.788 -1.856 10.688 1.00 90.94 91 VAL A N 1
ATOM 684 C CA . VAL A 1 91 ? -6.716 -3.106 9.903 1.00 90.94 91 VAL A CA 1
ATOM 685 C C . VAL A 1 91 ? -7.233 -4.302 10.706 1.00 90.94 91 VAL A C 1
ATOM 687 O O . VAL A 1 91 ? -7.924 -5.159 10.164 1.00 90.94 91 VAL A O 1
ATOM 690 N N . GLY A 1 92 ? -6.932 -4.355 12.007 1.00 89.31 92 GLY A N 1
ATOM 691 C CA . GLY A 1 92 ? -7.384 -5.437 12.883 1.00 89.31 92 GLY A CA 1
ATOM 692 C C . GLY A 1 92 ? -8.907 -5.516 13.000 1.00 89.31 92 GLY A C 1
ATOM 693 O O . GLY A 1 92 ? -9.459 -6.610 12.900 1.00 89.31 92 GLY A O 1
ATOM 694 N N . LYS A 1 93 ? -9.591 -4.372 13.155 1.00 90.50 93 LYS A N 1
ATOM 695 C CA . LYS A 1 93 ? -11.062 -4.325 13.198 1.00 90.50 93 LYS A CA 1
ATOM 696 C C . LYS A 1 93 ? -11.681 -4.742 11.863 1.00 90.50 93 LYS A C 1
ATOM 698 O O . LYS A 1 93 ? -12.632 -5.515 11.867 1.00 90.50 93 LYS A O 1
ATOM 703 N N . VAL A 1 94 ? -11.101 -4.321 10.736 1.00 94.31 94 VAL A N 1
ATOM 704 C CA . VAL A 1 94 ? -11.558 -4.746 9.399 1.00 94.31 94 VAL A CA 1
ATOM 705 C C . VAL A 1 94 ? -11.427 -6.259 9.220 1.00 94.31 94 VAL A C 1
ATOM 707 O O . VAL A 1 94 ? -12.358 -6.894 8.740 1.00 94.31 94 VAL A O 1
ATOM 710 N N . ILE A 1 95 ? -10.316 -6.867 9.655 1.00 94.06 95 ILE A N 1
ATOM 711 C CA . ILE A 1 95 ? -10.152 -8.332 9.601 1.00 94.06 95 ILE A CA 1
ATOM 712 C C . ILE A 1 95 ? -11.240 -9.037 10.402 1.00 94.06 95 ILE A C 1
ATOM 714 O O . ILE A 1 95 ? -11.791 -10.015 9.907 1.00 94.06 95 ILE A O 1
ATOM 718 N N . ARG A 1 96 ? -11.523 -8.570 11.624 1.00 92.81 96 ARG A N 1
ATOM 719 C CA . ARG A 1 96 ? -12.576 -9.157 12.462 1.00 92.81 96 ARG A CA 1
ATOM 720 C C . ARG A 1 96 ? -13.933 -9.056 11.775 1.00 92.81 96 ARG A C 1
ATOM 722 O O . ARG A 1 96 ? -14.524 -10.087 11.512 1.00 92.81 96 ARG A O 1
ATOM 729 N N . SER A 1 97 ? -14.313 -7.860 11.324 1.00 94.69 97 SER A N 1
ATOM 730 C CA . SER A 1 97 ? -15.568 -7.636 10.589 1.00 94.69 97 SER A CA 1
ATOM 731 C C . SER A 1 97 ? -15.716 -8.549 9.362 1.00 94.69 97 SER A C 1
ATOM 733 O O . SER A 1 97 ? -16.775 -9.131 9.139 1.00 94.69 97 SER A O 1
ATOM 735 N N . LEU A 1 98 ? -14.644 -8.739 8.583 1.00 94.69 98 LEU A N 1
ATOM 736 C CA . LEU A 1 98 ? -14.663 -9.662 7.445 1.00 94.69 98 LEU A CA 1
ATOM 737 C C . LEU A 1 98 ? -14.796 -11.127 7.883 1.00 94.69 98 LEU A C 1
ATOM 739 O O . LEU A 1 98 ? -15.526 -11.878 7.247 1.00 94.69 98 LEU A O 1
ATOM 743 N N . ARG A 1 99 ? -14.115 -11.542 8.956 1.00 93.50 99 ARG A N 1
ATOM 744 C CA . ARG A 1 99 ? -14.182 -12.918 9.475 1.00 93.50 99 ARG A CA 1
ATOM 745 C C . ARG A 1 99 ? -15.532 -13.249 10.093 1.00 93.50 99 ARG A C 1
ATOM 747 O O . ARG A 1 99 ? -16.035 -14.333 9.827 1.00 93.50 99 ARG A O 1
ATOM 754 N N . ASP A 1 100 ? -16.123 -12.321 10.837 1.00 93.25 100 ASP A N 1
ATOM 755 C CA . ASP A 1 100 ? -17.439 -12.487 11.465 1.00 93.25 100 ASP A CA 1
ATOM 756 C C . ASP A 1 100 ? -18.532 -12.705 10.406 1.00 93.25 100 ASP A C 1
ATOM 758 O O . ASP A 1 100 ? -19.515 -13.397 10.638 1.00 93.25 100 ASP A O 1
ATOM 762 N N . ARG A 1 101 ? -18.319 -12.160 9.202 1.00 95.31 101 ARG A N 1
ATOM 763 C CA . ARG A 1 101 ? -19.183 -12.331 8.028 1.00 95.31 101 ARG A CA 1
ATOM 764 C C . ARG A 1 101 ? -18.728 -13.463 7.090 1.00 95.31 101 ARG A C 1
ATOM 766 O O . ARG A 1 101 ? -19.269 -13.586 5.997 1.00 95.31 101 ARG A O 1
ATOM 773 N N . ALA A 1 102 ? -17.712 -14.244 7.469 1.00 95.06 102 ALA A N 1
ATOM 774 C CA . ALA A 1 102 ? -17.098 -15.306 6.662 1.00 95.06 102 ALA A CA 1
ATOM 775 C C . ALA A 1 102 ? -16.628 -14.866 5.254 1.00 95.06 102 ALA A C 1
ATOM 777 O O . ALA A 1 102 ? -16.657 -15.633 4.293 1.00 95.06 102 ALA A O 1
ATOM 778 N N . LEU A 1 103 ? -16.160 -13.622 5.122 1.00 96.12 103 LEU A N 1
ATOM 779 C CA . LEU A 1 103 ? -15.788 -13.017 3.845 1.00 96.12 103 LEU A CA 1
ATOM 780 C C . LEU A 1 103 ? -14.300 -13.208 3.526 1.00 96.12 103 LEU A C 1
ATOM 782 O O . LEU A 1 103 ? -13.413 -12.939 4.343 1.00 96.12 103 LEU A O 1
ATOM 786 N N . THR A 1 104 ? -14.018 -13.606 2.287 1.00 97.19 104 THR A N 1
ATOM 787 C CA . THR A 1 104 ? -12.663 -13.659 1.723 1.00 97.19 104 THR A CA 1
ATOM 788 C C . THR A 1 104 ? -12.337 -12.380 0.950 1.00 97.19 104 THR A C 1
ATOM 790 O O . THR A 1 104 ? -13.209 -11.557 0.675 1.00 97.19 104 THR A O 1
ATOM 793 N N . ILE A 1 105 ? -11.057 -12.173 0.628 1.00 96.31 105 ILE A N 1
ATOM 794 C CA . ILE A 1 105 ? -10.583 -10.998 -0.113 1.00 96.31 105 ILE A CA 1
ATOM 795 C C . ILE A 1 105 ? -9.931 -11.396 -1.443 1.00 96.31 105 ILE A C 1
ATOM 797 O O . ILE A 1 105 ? -9.217 -12.407 -1.484 1.00 96.31 105 ILE A O 1
ATOM 801 N N . PRO A 1 106 ? -10.119 -10.601 -2.514 1.00 96.62 106 PRO A N 1
ATOM 802 C CA . PRO A 1 106 ? -9.524 -10.872 -3.809 1.00 96.62 106 PRO A CA 1
ATOM 803 C C . PRO A 1 106 ? -8.045 -10.482 -3.811 1.00 96.62 106 PRO A C 1
ATOM 805 O O . PRO A 1 106 ? -7.627 -9.436 -3.300 1.00 96.62 106 PRO A O 1
ATOM 808 N N . ARG A 1 107 ? -7.219 -11.335 -4.408 1.00 93.75 107 ARG A N 1
ATOM 809 C CA . ARG A 1 107 ? -5.784 -11.115 -4.589 1.00 93.75 107 ARG A CA 1
ATOM 810 C C . ARG A 1 107 ? -5.375 -11.574 -5.970 1.00 93.75 107 ARG A C 1
ATOM 812 O O . ARG A 1 107 ? -5.797 -12.632 -6.403 1.00 93.75 107 ARG A O 1
ATOM 819 N N . ARG A 1 108 ? -4.472 -10.837 -6.612 1.00 90.81 108 ARG A N 1
ATOM 820 C CA . ARG A 1 108 ? -3.823 -11.330 -7.826 1.00 90.81 108 ARG A CA 1
ATOM 821 C C . ARG A 1 108 ? -2.689 -12.283 -7.483 1.00 90.81 108 ARG A C 1
ATOM 823 O O . ARG A 1 108 ? -1.872 -11.990 -6.602 1.00 90.81 108 ARG A O 1
ATOM 830 N N . ASN A 1 109 ? -2.671 -13.429 -8.153 1.00 88.44 109 ASN A N 1
ATOM 831 C CA . ASN A 1 109 ? -1.558 -14.367 -8.109 1.00 88.44 109 ASN A CA 1
ATOM 832 C C . ASN A 1 109 ? -0.406 -13.873 -9.022 1.00 88.44 109 ASN A C 1
ATOM 834 O O . ASN A 1 109 ? -0.455 -12.778 -9.583 1.00 88.44 109 ASN A O 1
ATOM 838 N N . ARG A 1 110 ? 0.656 -14.676 -9.164 1.00 83.38 110 ARG A N 1
ATOM 839 C CA . ARG A 1 110 ? 1.803 -14.346 -10.034 1.00 83.38 110 ARG A CA 1
ATOM 840 C C . ARG A 1 110 ? 1.488 -14.377 -11.536 1.00 83.38 110 ARG A C 1
ATOM 842 O O . ARG A 1 110 ? 2.261 -13.830 -12.311 1.00 83.38 110 ARG A O 1
ATOM 849 N N . PHE A 1 111 ? 0.409 -15.052 -11.919 1.00 84.62 111 PHE A N 1
ATOM 850 C CA . PHE A 1 111 ? -0.032 -15.243 -13.299 1.00 84.62 111 PHE A CA 1
ATOM 851 C C . PHE A 1 111 ? -1.047 -14.181 -13.743 1.00 84.62 111 PHE A C 1
ATOM 853 O O . PHE A 1 111 ? -1.281 -14.028 -14.933 1.00 84.62 111 PHE A O 1
ATOM 860 N N . GLY A 1 112 ? -1.578 -13.394 -12.803 1.00 81.88 112 GLY A N 1
ATOM 861 C CA . GLY A 1 112 ? -2.542 -12.327 -13.066 1.00 81.88 112 GLY A CA 1
ATOM 862 C C . GLY A 1 112 ? -3.971 -12.669 -12.654 1.00 81.88 112 GLY A C 1
ATOM 863 O O . GLY A 1 112 ? -4.786 -11.754 -12.566 1.00 81.88 112 GLY A O 1
ATOM 864 N N . ASP A 1 113 ? -4.257 -13.927 -12.311 1.00 88.50 113 ASP A N 1
ATOM 865 C CA . ASP A 1 113 ? -5.608 -14.360 -11.948 1.00 88.50 113 ASP A CA 1
ATOM 866 C C . ASP A 1 113 ? -6.004 -13.883 -10.553 1.00 88.50 113 ASP A C 1
ATOM 868 O O . ASP A 1 113 ? -5.179 -13.806 -9.627 1.00 88.50 113 ASP A O 1
ATOM 872 N N . VAL A 1 114 ? -7.299 -13.623 -10.387 1.00 93.50 114 VAL A N 1
ATOM 873 C CA . VAL A 1 114 ? -7.898 -13.305 -9.094 1.00 93.50 114 VAL A CA 1
ATOM 874 C C . VAL A 1 114 ? -8.127 -14.586 -8.296 1.00 93.50 114 VAL A C 1
ATOM 876 O O . VAL A 1 114 ? -8.772 -15.528 -8.740 1.00 93.50 114 VAL A O 1
ATOM 879 N N . VAL A 1 115 ? -7.598 -14.606 -7.077 1.00 94.75 115 VAL A N 1
ATOM 880 C CA . VAL A 1 115 ? -7.729 -15.695 -6.113 1.00 94.75 115 VAL A CA 1
ATOM 881 C C . VAL A 1 115 ? -8.303 -15.145 -4.816 1.00 94.75 115 VAL A C 1
ATOM 883 O O . VAL A 1 115 ? -7.801 -14.161 -4.264 1.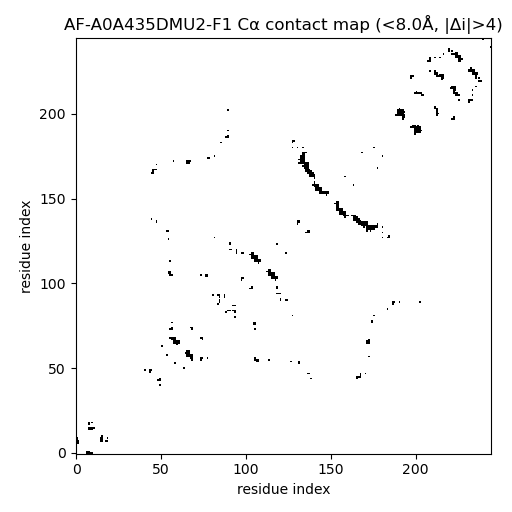00 94.75 115 VAL A O 1
ATOM 886 N N . TRP A 1 116 ? -9.315 -15.826 -4.294 1.00 96.44 116 TRP A N 1
ATOM 887 C CA . TRP A 1 116 ? -9.953 -15.503 -3.024 1.00 96.44 116 TRP A CA 1
ATOM 888 C C . TRP A 1 116 ? -9.179 -16.111 -1.856 1.00 96.44 116 TRP A C 1
ATOM 890 O O . TRP A 1 116 ? -8.837 -17.295 -1.857 1.00 96.44 116 TRP A O 1
ATOM 900 N N . ARG A 1 117 ? -8.842 -15.291 -0.857 1.00 95.38 117 ARG A N 1
ATOM 901 C CA . ARG A 1 117 ? -8.045 -15.711 0.305 1.00 95.38 117 ARG A CA 1
ATOM 902 C C . ARG A 1 117 ? -8.635 -15.185 1.607 1.00 95.38 117 ARG A C 1
ATOM 904 O O . ARG A 1 117 ? -9.234 -14.114 1.645 1.00 95.38 117 ARG A O 1
ATOM 911 N N . VAL A 1 118 ? -8.405 -15.915 2.695 1.00 95.00 118 VAL A N 1
ATOM 912 C CA . VAL A 1 118 ? -8.753 -15.470 4.053 1.00 95.00 118 VAL A CA 1
ATOM 913 C C . VAL A 1 118 ? -7.960 -14.199 4.397 1.00 95.00 118 VAL A C 1
ATOM 915 O O . VAL A 1 118 ? -6.744 -14.180 4.189 1.00 95.00 118 VAL A O 1
ATOM 918 N N . PRO A 1 119 ? -8.588 -13.136 4.932 1.00 94.25 119 PRO A N 1
ATOM 919 C CA . PRO A 1 119 ? -7.913 -11.868 5.182 1.00 94.25 119 PRO A CA 1
ATOM 920 C C . PRO A 1 119 ? -6.803 -11.979 6.238 1.00 94.25 119 PRO A C 1
ATOM 922 O O . PRO A 1 119 ? -6.980 -12.529 7.332 1.00 94.25 119 PRO A O 1
ATOM 925 N N . THR A 1 120 ? -5.655 -11.375 5.922 1.00 92.88 120 THR A N 1
ATOM 926 C CA . THR A 1 120 ? -4.519 -11.192 6.836 1.00 92.88 120 THR A CA 1
ATOM 927 C C . THR A 1 120 ? -4.103 -9.725 6.885 1.00 92.88 120 THR A C 1
ATOM 929 O O . THR A 1 120 ? -4.340 -8.959 5.946 1.00 92.88 120 THR A O 1
ATOM 932 N N . ALA A 1 121 ? -3.431 -9.333 7.971 1.00 89.50 121 ALA A N 1
ATOM 933 C CA . ALA A 1 121 ? -2.993 -7.952 8.180 1.00 89.50 121 ALA A CA 1
ATOM 934 C C . ALA A 1 121 ? -2.065 -7.451 7.070 1.00 89.50 121 ALA A C 1
ATOM 936 O O . ALA A 1 121 ? -2.242 -6.337 6.586 1.00 89.50 121 ALA A O 1
ATOM 937 N N . SER A 1 122 ? -1.129 -8.287 6.612 1.00 90.62 122 SER A N 1
ATOM 938 C CA . SER A 1 122 ? -0.229 -7.941 5.505 1.00 90.62 122 SER A CA 1
ATOM 939 C C . SER A 1 122 ? -0.994 -7.712 4.199 1.00 90.62 122 SER A C 1
ATOM 941 O O . SER A 1 122 ? -0.713 -6.761 3.469 1.00 90.62 122 SER A O 1
ATOM 943 N N . MET A 1 123 ? -2.007 -8.540 3.918 1.00 93.75 123 MET A N 1
ATOM 944 C CA . MET A 1 123 ? -2.784 -8.413 2.688 1.00 93.75 123 MET A CA 1
ATOM 945 C C . MET A 1 123 ? -3.610 -7.129 2.654 1.00 93.75 123 MET A C 1
ATOM 947 O O . MET A 1 123 ? -3.504 -6.385 1.679 1.00 93.75 123 MET A O 1
ATOM 951 N N . LEU A 1 124 ? -4.358 -6.842 3.721 1.00 94.69 124 LEU A N 1
ATOM 952 C CA . LEU A 1 124 ? -5.160 -5.621 3.822 1.00 94.69 124 LEU A CA 1
ATOM 953 C C . LEU A 1 124 ? -4.290 -4.368 3.890 1.00 94.69 124 LEU A C 1
ATOM 955 O O . LEU A 1 124 ? -4.554 -3.412 3.170 1.00 94.69 124 LEU A O 1
ATOM 959 N N . ALA A 1 125 ? -3.202 -4.380 4.668 1.00 92.50 125 ALA A N 1
ATOM 960 C CA . ALA A 1 125 ? -2.259 -3.264 4.681 1.00 92.50 125 ALA A CA 1
ATOM 961 C C . ALA A 1 125 ? -1.642 -3.031 3.293 1.00 92.50 125 ALA A C 1
ATOM 963 O O . ALA A 1 125 ? -1.424 -1.890 2.898 1.00 92.50 125 ALA A O 1
ATOM 964 N N . GLY A 1 126 ? -1.376 -4.097 2.533 1.00 93.06 126 GLY A N 1
ATOM 965 C CA . GLY A 1 126 ? -0.920 -4.002 1.149 1.00 93.06 126 GLY A CA 1
ATOM 966 C C . GLY A 1 126 ? -1.949 -3.348 0.224 1.00 93.06 126 GLY A C 1
ATOM 967 O O . GLY A 1 126 ? -1.560 -2.525 -0.601 1.00 93.06 126 GLY A O 1
ATOM 968 N N . MET A 1 127 ? -3.236 -3.680 0.379 1.00 95.88 127 MET A N 1
ATOM 969 C CA . MET A 1 127 ? -4.323 -3.072 -0.398 1.00 95.88 127 MET A CA 1
ATOM 970 C C . MET A 1 127 ? -4.508 -1.594 -0.047 1.00 95.88 127 MET A C 1
ATOM 972 O O . MET A 1 127 ? -4.451 -0.751 -0.935 1.00 95.88 127 MET A O 1
ATOM 976 N N . LEU A 1 128 ? -4.624 -1.269 1.243 1.00 95.38 128 LEU A N 1
ATOM 977 C CA . LEU A 1 128 ? -4.836 0.101 1.720 1.00 95.38 128 LEU A CA 1
ATOM 978 C C . LEU A 1 128 ? -3.658 1.037 1.399 1.00 95.38 128 LEU A C 1
ATOM 980 O O . LEU A 1 128 ? -3.851 2.235 1.252 1.00 95.38 128 LEU A O 1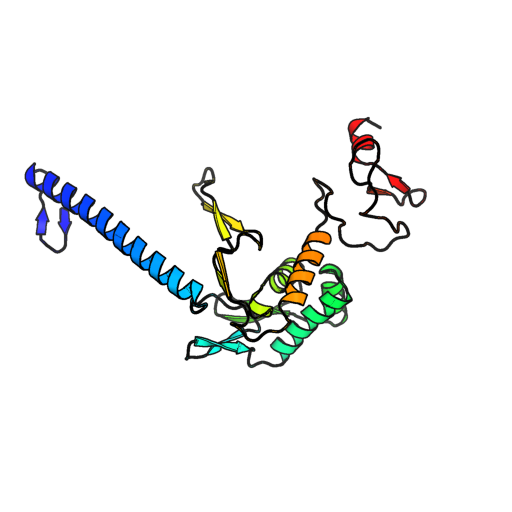
ATOM 984 N N . LYS A 1 129 ? -2.433 0.509 1.266 1.00 94.25 129 LYS A N 1
ATOM 985 C CA . LYS A 1 129 ? -1.227 1.270 0.871 1.00 94.25 129 LYS A CA 1
ATOM 986 C C . LYS A 1 129 ? -1.000 1.323 -0.642 1.00 94.25 129 LYS A C 1
ATOM 988 O O . LYS A 1 129 ? 0.104 1.681 -1.076 1.00 94.25 129 LYS A O 1
ATOM 993 N N . ASN A 1 130 ? -1.947 0.847 -1.452 1.00 95.12 130 ASN A N 1
ATOM 994 C CA . ASN A 1 130 ? -1.795 0.847 -2.899 1.00 95.12 130 ASN A CA 1
ATOM 995 C C . ASN A 1 130 ? -2.528 2.046 -3.526 1.00 95.12 130 ASN A C 1
ATOM 997 O O . ASN A 1 130 ? -3.755 2.026 -3.582 1.00 95.12 130 ASN A O 1
ATOM 1001 N N . PRO A 1 131 ? -1.799 3.045 -4.057 1.00 95.69 131 PRO A N 1
ATOM 1002 C CA . PRO A 1 131 ? -2.396 4.253 -4.631 1.00 95.69 131 PRO A CA 1
ATOM 1003 C C . PRO A 1 131 ? -3.204 3.988 -5.909 1.00 95.69 131 PRO A C 1
ATOM 1005 O O . PRO A 1 131 ? -4.009 4.827 -6.296 1.00 95.69 131 PRO A O 1
ATOM 1008 N N . ALA A 1 132 ? -3.046 2.817 -6.538 1.00 96.38 132 ALA A N 1
ATOM 1009 C CA . ALA A 1 132 ? -3.820 2.453 -7.723 1.00 96.38 132 ALA A CA 1
ATOM 1010 C C . ALA A 1 132 ? -5.334 2.415 -7.453 1.00 96.38 132 ALA A C 1
ATOM 1012 O O . ALA A 1 132 ? -6.111 2.776 -8.329 1.00 96.38 132 ALA A O 1
ATOM 1013 N N . TYR A 1 133 ? -5.755 2.042 -6.238 1.00 97.19 133 TYR A N 1
ATOM 1014 C CA . TYR A 1 133 ? -7.172 2.082 -5.865 1.00 97.19 133 TYR A CA 1
ATOM 1015 C C . TYR A 1 133 ? -7.717 3.508 -5.777 1.00 97.19 133 TYR A C 1
ATOM 1017 O O . TYR A 1 133 ? -8.910 3.704 -5.967 1.00 97.19 133 TYR A O 1
ATOM 1025 N N . ALA A 1 134 ? -6.850 4.495 -5.552 1.00 97.06 134 ALA A N 1
ATOM 1026 C CA . ALA A 1 134 ? -7.187 5.915 -5.561 1.00 97.06 134 ALA A CA 1
ATOM 1027 C C . ALA A 1 134 ? -7.042 6.554 -6.954 1.00 97.06 134 ALA A C 1
ATOM 1029 O O . ALA A 1 134 ? -6.862 7.761 -7.077 1.00 97.06 134 ALA A O 1
ATOM 1030 N N . GLY A 1 135 ? -7.007 5.730 -8.006 1.00 95.88 135 GLY A N 1
ATOM 1031 C CA . GLY A 1 135 ? -6.875 6.179 -9.388 1.00 95.88 135 GLY A CA 1
ATOM 1032 C C . GLY A 1 135 ? -5.469 6.612 -9.803 1.00 95.88 135 GLY A C 1
ATOM 1033 O O . GLY A 1 135 ? -5.274 7.009 -10.948 1.00 95.88 135 GLY A O 1
ATOM 1034 N N . ALA A 1 136 ? -4.461 6.528 -8.930 1.00 96.06 136 ALA A N 1
ATOM 1035 C CA . ALA A 1 136 ? -3.138 7.05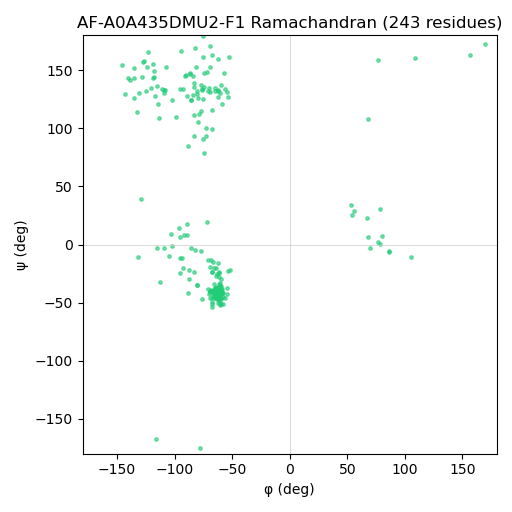6 -9.249 1.00 96.06 136 ALA A CA 1
ATOM 1036 C C . ALA A 1 136 ? -2.173 6.006 -9.810 1.00 96.06 136 ALA A C 1
ATOM 1038 O O . ALA A 1 136 ? -1.944 4.932 -9.238 1.00 96.06 136 ALA A O 1
ATOM 1039 N N . PHE A 1 137 ? -1.497 6.390 -10.887 1.00 95.88 137 PHE A N 1
ATOM 1040 C CA . PHE A 1 137 ? -0.276 5.755 -11.349 1.00 95.88 137 PHE A CA 1
ATOM 1041 C C . PHE A 1 137 ? 0.910 6.282 -10.532 1.00 95.88 137 PHE A C 1
ATOM 1043 O O . PHE A 1 137 ? 1.112 7.489 -10.407 1.00 95.88 137 PHE A O 1
ATOM 1050 N N . VAL A 1 138 ? 1.732 5.376 -9.994 1.00 94.62 138 VAL A N 1
ATOM 1051 C CA . VAL A 1 138 ? 2.916 5.752 -9.209 1.00 94.62 138 VAL A CA 1
ATOM 1052 C C . VAL A 1 138 ? 4.126 4.926 -9.615 1.00 94.62 138 VAL A C 1
ATOM 1054 O O . VAL A 1 138 ? 4.113 3.694 -9.526 1.00 94.62 138 VAL A O 1
ATOM 1057 N N . TYR A 1 139 ? 5.214 5.614 -9.958 1.00 93.06 139 TYR A N 1
ATOM 1058 C CA . TYR A 1 139 ? 6.501 5.009 -10.284 1.00 93.06 139 TYR A CA 1
ATOM 1059 C C . TYR A 1 139 ? 7.608 5.449 -9.314 1.00 93.06 139 TYR A C 1
ATOM 1061 O O . TYR A 1 139 ? 7.605 6.547 -8.761 1.00 93.06 139 TYR A O 1
ATOM 1069 N N . GLY A 1 140 ? 8.580 4.558 -9.083 1.00 88.81 140 GLY A N 1
ATOM 1070 C CA . GLY A 1 140 ? 9.701 4.825 -8.177 1.00 88.81 140 GLY A CA 1
ATOM 1071 C C . GLY A 1 140 ? 9.368 4.681 -6.688 1.00 88.81 140 GLY A C 1
ATOM 1072 O O . GLY A 1 140 ? 9.976 5.355 -5.865 1.00 88.81 140 GLY A O 1
ATOM 1073 N N . ARG A 1 141 ? 8.430 3.790 -6.327 1.00 88.44 141 ARG A N 1
ATOM 1074 C CA . ARG A 1 141 ? 8.042 3.511 -4.924 1.00 88.44 141 ARG A CA 1
ATOM 1075 C C . ARG A 1 141 ? 9.120 2.804 -4.096 1.00 88.44 141 ARG A C 1
ATOM 1077 O O . ARG A 1 141 ? 8.991 2.719 -2.877 1.00 88.44 141 ARG A O 1
ATOM 1084 N N . THR A 1 142 ? 10.156 2.276 -4.738 1.00 84.94 142 THR A N 1
ATOM 1085 C CA . THR A 1 142 ? 11.210 1.494 -4.090 1.00 84.94 142 THR A CA 1
ATOM 1086 C C . THR A 1 142 ? 12.571 1.949 -4.600 1.00 84.94 142 THR A C 1
ATOM 1088 O O . THR A 1 142 ? 12.720 2.284 -5.775 1.00 84.94 142 THR A O 1
ATOM 1091 N N . GLN A 1 143 ? 13.560 1.955 -3.714 1.00 81.69 143 GLN A N 1
ATOM 1092 C CA . GLN A 1 143 ? 14.952 2.242 -4.018 1.00 81.69 143 GLN A CA 1
ATOM 1093 C C . GLN A 1 143 ? 15.807 1.020 -3.728 1.00 81.69 143 GLN A C 1
ATOM 1095 O O . GLN A 1 143 ? 15.777 0.488 -2.619 1.00 81.69 143 GLN A O 1
ATOM 1100 N N . SER A 1 144 ? 16.603 0.608 -4.710 1.00 75.75 144 SER A N 1
ATOM 1101 C CA . SER A 1 144 ? 17.701 -0.323 -4.476 1.00 75.75 144 SER A CA 1
ATOM 1102 C C . SER A 1 144 ? 18.759 0.373 -3.623 1.00 75.75 144 SER A C 1
ATOM 1104 O O . SER A 1 144 ? 19.336 1.382 -4.024 1.00 75.75 144 SER A O 1
ATOM 1106 N N . CYS A 1 145 ? 18.975 -0.142 -2.422 1.00 66.81 145 CYS A N 1
ATOM 1107 C CA . CYS A 1 145 ? 20.049 0.252 -1.532 1.00 66.81 145 CYS A CA 1
ATOM 1108 C C . CYS A 1 145 ? 21.264 -0.631 -1.840 1.00 66.81 145 CYS A C 1
ATOM 1110 O O . CYS A 1 145 ? 21.174 -1.857 -1.803 1.00 66.81 145 CYS A O 1
ATOM 1112 N N . HIS A 1 146 ? 22.421 -0.018 -2.083 1.00 56.69 146 HIS A N 1
ATOM 1113 C CA . HIS A 1 146 ? 23.694 -0.719 -2.302 1.00 56.69 146 HIS A CA 1
ATOM 1114 C C . HIS A 1 146 ? 24.280 -1.353 -1.024 1.00 56.69 146 HIS A C 1
ATOM 1116 O O . HIS A 1 146 ? 25.464 -1.672 -0.977 1.00 56.69 146 HIS A O 1
ATOM 1122 N N . ALA A 1 147 ? 23.470 -1.566 0.016 1.00 55.56 147 ALA A N 1
ATOM 1123 C CA . ALA A 1 147 ? 23.854 -2.410 1.135 1.00 55.56 147 ALA A CA 1
ATOM 1124 C C . ALA A 1 147 ? 23.807 -3.865 0.649 1.00 55.56 147 ALA A C 1
ATOM 1126 O O . ALA A 1 147 ? 22.731 -4.447 0.496 1.00 55.56 147 ALA A O 1
ATOM 1127 N N . ARG A 1 148 ? 24.976 -4.418 0.321 1.00 51.56 148 ARG A N 1
ATOM 1128 C CA . ARG A 1 148 ? 25.131 -5.840 0.009 1.00 51.56 148 ARG A CA 1
ATOM 1129 C C . ARG A 1 148 ? 25.088 -6.612 1.326 1.00 51.56 148 ARG A C 1
ATOM 1131 O O . ARG A 1 148 ? 25.781 -6.251 2.272 1.00 51.56 148 ARG A O 1
ATOM 1138 N N . TYR A 1 149 ? 24.316 -7.695 1.386 1.00 53.19 149 TYR A N 1
ATOM 1139 C CA . TYR A 1 149 ? 24.611 -8.754 2.358 1.00 53.19 149 TYR A CA 1
ATOM 1140 C C . TYR A 1 149 ? 26.082 -9.189 2.218 1.00 53.19 149 TYR A C 1
ATOM 1142 O O . TYR A 1 149 ? 26.655 -9.056 1.135 1.00 53.19 149 TYR A O 1
ATOM 1150 N N . ALA A 1 150 ? 26.644 -9.853 3.234 1.00 59.28 150 ALA A N 1
ATOM 1151 C CA . ALA A 1 150 ? 27.866 -10.652 3.059 1.00 59.28 150 ALA A CA 1
ATOM 1152 C C . ALA A 1 150 ? 27.743 -11.664 1.888 1.00 59.28 150 ALA A C 1
ATOM 1154 O O . ALA A 1 150 ? 28.735 -12.057 1.292 1.00 59.28 150 ALA A O 1
ATOM 1155 N N . SER A 1 151 ? 26.507 -12.016 1.500 1.00 64.94 151 SER A N 1
ATOM 1156 C CA . SER A 1 151 ? 26.142 -12.866 0.360 1.00 64.94 151 SER A CA 1
ATOM 1157 C C . SER A 1 151 ? 25.859 -12.124 -0.966 1.00 64.94 151 SER A C 1
ATOM 1159 O O . SER A 1 151 ? 25.286 -12.717 -1.878 1.00 64.94 151 SER A O 1
ATOM 1161 N N . GLY A 1 152 ? 26.115 -10.813 -1.075 1.00 63.25 152 GLY A N 1
ATOM 1162 C CA . GLY A 1 152 ? 25.966 -10.044 -2.325 1.00 63.25 152 GLY A CA 1
ATOM 1163 C C . GLY A 1 152 ? 24.541 -9.633 -2.747 1.00 63.25 152 GLY A C 1
ATOM 1164 O O . GLY A 1 152 ? 24.384 -8.967 -3.770 1.00 63.25 152 GLY A O 1
ATOM 1165 N N . LYS A 1 153 ? 23.487 -9.964 -1.983 1.00 60.81 153 LYS A N 1
ATOM 1166 C CA . LYS A 1 153 ? 22.099 -9.571 -2.320 1.00 60.81 153 LYS A CA 1
ATOM 1167 C C . LYS A 1 153 ? 21.859 -8.068 -2.128 1.00 60.81 153 LYS A C 1
ATOM 1169 O O . LYS A 1 153 ? 22.182 -7.524 -1.074 1.00 60.81 153 LYS A O 1
ATOM 1174 N N . ILE A 1 154 ? 21.245 -7.432 -3.132 1.00 67.75 154 ILE A N 1
ATOM 1175 C CA . ILE A 1 154 ? 20.822 -6.021 -3.123 1.00 67.75 154 ILE A CA 1
ATOM 1176 C C . ILE A 1 154 ? 19.562 -5.876 -2.264 1.00 67.75 154 ILE A C 1
ATOM 1178 O O . ILE A 1 154 ? 18.551 -6.534 -2.520 1.00 67.75 154 ILE A O 1
ATOM 1182 N N . ILE A 1 155 ? 19.603 -4.992 -1.267 1.00 73.69 155 ILE A N 1
ATOM 1183 C CA . ILE A 1 155 ? 18.438 -4.668 -0.438 1.00 73.69 155 ILE A CA 1
ATOM 1184 C C . ILE A 1 155 ? 17.589 -3.623 -1.163 1.00 73.69 155 ILE A C 1
ATOM 1186 O O . ILE A 1 155 ? 18.105 -2.643 -1.688 1.00 73.69 155 ILE A O 1
ATOM 1190 N N . SER A 1 156 ? 16.272 -3.806 -1.183 1.00 76.31 156 SER A N 1
ATOM 1191 C CA . SER A 1 156 ? 15.335 -2.852 -1.779 1.00 76.31 156 SER A CA 1
ATOM 1192 C C . SER A 1 156 ? 14.458 -2.254 -0.681 1.00 76.31 156 SER A C 1
ATOM 1194 O O . SER A 1 156 ? 13.782 -2.988 0.040 1.00 76.31 156 SER A O 1
ATOM 1196 N N . ARG A 1 157 ? 14.486 -0.927 -0.517 1.00 81.88 157 ARG A N 1
ATOM 1197 C CA . ARG A 1 157 ? 13.729 -0.208 0.519 1.00 81.88 157 ARG A CA 1
ATOM 1198 C C . ARG A 1 157 ? 12.581 0.576 -0.103 1.00 81.88 157 ARG A C 1
ATOM 1200 O O . ARG A 1 157 ? 12.764 1.302 -1.078 1.00 81.88 157 ARG A O 1
ATOM 1207 N N . ARG A 1 158 ? 11.387 0.464 0.484 1.00 83.06 158 ARG A N 1
ATOM 1208 C CA . ARG A 1 158 ? 10.222 1.263 0.079 1.00 83.06 158 ARG A CA 1
ATOM 1209 C C . ARG A 1 158 ? 10.418 2.728 0.478 1.00 83.06 158 ARG A C 1
ATOM 1211 O O . ARG A 1 158 ? 10.817 3.005 1.608 1.00 83.06 158 ARG A O 1
ATOM 1218 N N . ARG A 1 159 ? 10.119 3.639 -0.445 1.00 86.62 159 ARG A N 1
ATOM 1219 C CA . ARG A 1 159 ? 10.186 5.086 -0.232 1.00 86.62 159 ARG A CA 1
ATOM 1220 C C . ARG A 1 159 ? 8.908 5.619 0.417 1.00 86.62 159 ARG A C 1
ATOM 1222 O O . ARG A 1 159 ? 7.822 5.110 0.095 1.00 86.62 159 ARG A O 1
ATOM 1229 N N . PRO A 1 160 ? 9.016 6.633 1.294 1.00 86.50 160 PRO A N 1
ATOM 1230 C CA . PRO A 1 160 ? 7.852 7.377 1.753 1.00 86.50 160 PRO A CA 1
ATOM 1231 C C . PRO A 1 160 ? 7.174 8.078 0.571 1.00 86.50 160 PRO A C 1
ATOM 1233 O O . PRO A 1 160 ? 7.780 8.279 -0.481 1.00 86.50 160 PRO A O 1
ATOM 1236 N N . MET A 1 161 ? 5.901 8.429 0.748 1.00 87.31 161 MET A N 1
ATOM 1237 C CA . MET A 1 161 ? 5.068 8.981 -0.324 1.00 87.31 161 MET A CA 1
ATOM 1238 C C . MET A 1 161 ? 5.633 10.273 -0.924 1.00 87.31 161 MET A C 1
ATOM 1240 O O . MET A 1 161 ? 5.628 10.427 -2.139 1.00 87.31 161 MET A O 1
ATOM 1244 N N . ALA A 1 162 ? 6.207 11.139 -0.085 1.00 88.25 162 ALA A N 1
ATOM 1245 C CA . ALA A 1 162 ? 6.836 12.391 -0.505 1.00 88.25 162 ALA A CA 1
ATOM 1246 C C . ALA A 1 162 ? 8.072 12.205 -1.410 1.00 88.25 162 ALA A C 1
ATOM 1248 O O . ALA A 1 162 ? 8.449 13.119 -2.130 1.00 88.25 162 ALA A O 1
ATOM 1249 N N . GLU A 1 163 ? 8.700 11.024 -1.401 1.00 90.69 163 GLU A N 1
ATOM 1250 C CA . GLU A 1 163 ? 9.897 10.716 -2.201 1.00 90.69 163 GLU A CA 1
ATOM 1251 C C . GLU A 1 163 ? 9.584 9.861 -3.445 1.00 90.69 163 GLU A C 1
ATOM 1253 O O . GLU A 1 163 ? 10.491 9.321 -4.105 1.00 90.69 163 GLU A O 1
ATOM 1258 N N . TRP A 1 164 ? 8.300 9.663 -3.755 1.00 92.69 164 TRP A N 1
ATOM 1259 C CA . TRP A 1 164 ? 7.896 8.982 -4.980 1.00 92.69 164 TRP A CA 1
ATOM 1260 C C . TRP A 1 164 ? 8.310 9.814 -6.188 1.00 92.69 164 TRP A C 1
ATOM 1262 O O . TRP A 1 164 ? 8.084 11.016 -6.243 1.00 92.69 164 TRP A O 1
ATOM 1272 N N . LYS A 1 165 ? 8.946 9.163 -7.167 1.00 90.38 165 LYS A N 1
ATOM 1273 C CA . LYS A 1 165 ? 9.540 9.874 -8.306 1.00 90.38 165 LYS A CA 1
ATOM 1274 C C . LYS A 1 165 ? 8.485 10.473 -9.227 1.00 90.38 165 LYS A C 1
ATOM 1276 O O . LYS A 1 165 ? 8.706 11.540 -9.780 1.00 90.38 165 LYS A O 1
ATOM 1281 N N . ILE A 1 166 ? 7.401 9.735 -9.456 1.00 93.50 166 ILE A N 1
ATOM 1282 C CA . ILE A 1 166 ? 6.342 10.116 -10.387 1.00 93.50 166 ILE A CA 1
ATOM 1283 C C . ILE A 1 166 ? 5.010 9.681 -9.791 1.00 93.50 166 ILE A C 1
ATOM 1285 O O . ILE A 1 166 ? 4.850 8.514 -9.416 1.00 93.50 166 ILE A O 1
ATOM 1289 N N . VAL A 1 167 ? 4.069 10.618 -9.745 1.00 94.94 167 VAL A N 1
ATOM 1290 C CA . VAL A 1 167 ? 2.687 10.410 -9.319 1.00 94.94 167 VAL A CA 1
ATOM 1291 C C . VAL A 1 167 ? 1.791 11.076 -10.352 1.00 94.94 167 VAL A C 1
ATOM 1293 O O . VAL A 1 167 ? 1.816 12.293 -10.492 1.00 94.94 167 VAL A O 1
ATOM 1296 N N . VAL A 1 168 ? 1.015 10.276 -11.076 1.00 94.94 168 VAL A N 1
ATOM 1297 C CA . VAL A 1 168 ? 0.008 10.755 -12.026 1.00 94.94 168 VAL A CA 1
ATOM 1298 C C . VAL A 1 168 ? -1.348 10.345 -11.469 1.00 94.94 168 VAL A C 1
ATOM 1300 O O . VAL A 1 168 ? -1.654 9.153 -11.398 1.00 94.94 168 VAL A O 1
ATOM 1303 N N . LYS A 1 169 ? -2.117 11.326 -10.992 1.00 94.88 169 LYS A N 1
ATOM 1304 C CA . LYS A 1 169 ? -3.468 11.122 -10.451 1.00 94.88 169 LYS A CA 1
ATOM 1305 C C . LYS A 1 169 ? -4.463 10.887 -11.594 1.00 94.88 169 LYS A C 1
ATOM 1307 O O . LYS A 1 169 ? -4.142 11.163 -12.747 1.00 94.88 169 LYS A O 1
ATOM 1312 N N . ASP A 1 170 ? -5.622 10.321 -11.262 1.00 93.31 170 ASP A N 1
ATOM 1313 C CA . ASP A 1 170 ? -6.751 10.118 -12.188 1.00 93.31 170 ASP A CA 1
ATOM 1314 C C . ASP A 1 170 ? -6.405 9.324 -13.461 1.00 93.31 170 ASP A C 1
ATOM 1316 O O . ASP A 1 170 ? -7.013 9.479 -14.518 1.00 93.31 170 ASP A O 1
ATOM 1320 N N . ARG A 1 171 ? -5.412 8.432 -13.361 1.00 94.31 171 ARG A N 1
ATOM 1321 C CA . ARG A 1 171 ? -4.976 7.566 -14.462 1.00 94.31 171 ARG A CA 1
ATOM 1322 C C . ARG A 1 171 ? -5.763 6.261 -14.533 1.00 94.31 171 ARG A C 1
ATOM 1324 O O . ARG A 1 171 ? -5.885 5.684 -15.612 1.00 94.31 171 ARG A O 1
ATOM 1331 N N . TYR A 1 172 ? -6.238 5.770 -13.394 1.00 94.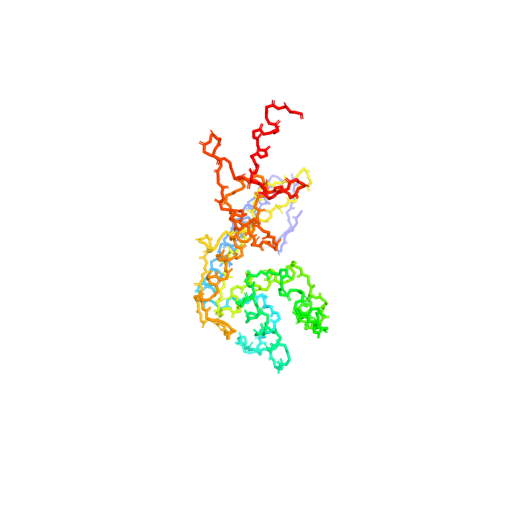94 172 TYR A N 1
ATOM 1332 C CA . TYR A 1 172 ? -6.986 4.521 -13.277 1.00 94.94 172 TYR A CA 1
ATOM 1333 C C . TYR A 1 172 ? -8.394 4.780 -12.732 1.00 94.94 172 TYR A C 1
ATOM 1335 O O . TYR A 1 172 ? -8.585 5.734 -11.978 1.00 94.94 172 TYR A O 1
ATOM 1343 N N . PRO A 1 173 ? -9.369 3.903 -13.021 1.00 96.12 173 PRO A N 1
ATOM 1344 C CA . PRO A 1 173 ? -10.667 3.942 -12.362 1.00 96.12 173 PRO A CA 1
ATOM 1345 C C . PRO A 1 173 ? -10.517 3.781 -10.849 1.00 96.12 173 PRO A C 1
ATOM 1347 O O . PRO A 1 173 ? -9.997 2.775 -10.361 1.00 96.12 173 PRO A O 1
ATOM 1350 N N . ALA A 1 174 ? -10.982 4.773 -10.101 1.00 96.38 174 ALA 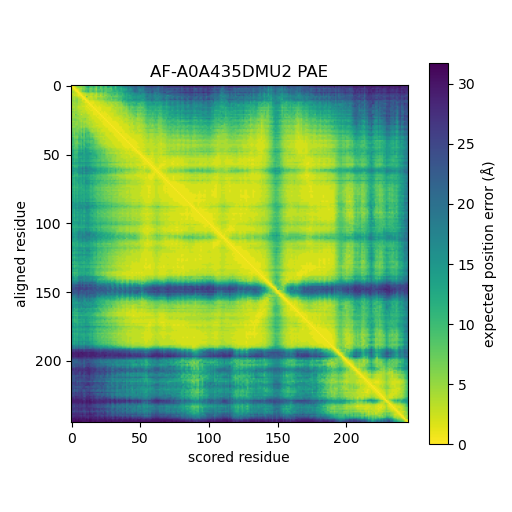A N 1
ATOM 1351 C CA . ALA A 1 174 ? -10.811 4.810 -8.660 1.00 96.38 174 ALA A CA 1
ATOM 1352 C C . ALA A 1 174 ? -11.933 4.060 -7.908 1.00 96.38 174 ALA A C 1
ATOM 1354 O O . ALA A 1 174 ? -13.092 4.002 -8.334 1.00 96.38 174 ALA A O 1
ATOM 1355 N N . TYR A 1 175 ? -11.569 3.479 -6.765 1.00 96.25 175 TYR A N 1
ATOM 1356 C CA . TYR A 1 175 ? -12.478 2.960 -5.734 1.00 96.25 175 TYR A CA 1
ATOM 1357 C C . TYR A 1 175 ? -12.719 3.979 -4.615 1.00 96.25 175 TYR A C 1
ATOM 1359 O O . TYR A 1 175 ? -13.733 3.916 -3.928 1.00 96.25 175 TYR A O 1
ATOM 1367 N N . LEU A 1 176 ? -11.781 4.905 -4.430 1.00 95.88 176 LEU A N 1
ATOM 1368 C CA . LEU A 1 176 ? -11.844 6.008 -3.482 1.00 95.88 176 LEU A CA 1
ATOM 1369 C C . LEU A 1 176 ? -11.145 7.226 -4.087 1.00 95.88 176 LEU A C 1
ATOM 1371 O O . LEU A 1 176 ? -10.256 7.070 -4.918 1.00 95.88 176 LEU A O 1
ATOM 1375 N N . ASP A 1 177 ? -11.526 8.423 -3.662 1.00 95.31 177 ASP A N 1
ATOM 1376 C CA . ASP A 1 177 ? -10.833 9.645 -4.062 1.00 95.31 177 ASP A CA 1
ATOM 1377 C C . ASP A 1 177 ? -9.401 9.717 -3.476 1.00 95.31 177 ASP A C 1
ATOM 1379 O O . ASP A 1 177 ? -9.018 8.985 -2.548 1.00 95.31 177 ASP A O 1
ATOM 1383 N N . TRP A 1 178 ? -8.578 10.598 -4.051 1.00 94.88 178 TRP A N 1
ATOM 1384 C CA . TRP A 1 178 ? -7.190 10.777 -3.620 1.00 94.88 178 TRP A CA 1
ATOM 1385 C C . TRP A 1 178 ? -7.087 11.291 -2.178 1.00 94.88 178 TRP A C 1
ATOM 1387 O O . TRP A 1 178 ? -6.219 10.852 -1.424 1.00 94.88 178 TRP A O 1
ATOM 1397 N N . GLU A 1 179 ? -7.994 12.175 -1.768 1.00 95.12 179 GLU A N 1
ATOM 1398 C CA . GLU A 1 179 ? -7.978 12.779 -0.435 1.00 95.12 179 GLU A CA 1
ATOM 1399 C C . GLU A 1 179 ? -8.237 11.738 0.669 1.00 95.12 179 GLU A C 1
ATOM 1401 O O . GLU A 1 179 ? -7.508 11.670 1.665 1.00 95.12 179 GLU A O 1
ATOM 1406 N N . ARG A 1 180 ? -9.228 10.857 0.487 1.00 95.00 180 ARG A N 1
ATOM 1407 C CA . ARG A 1 180 ? -9.492 9.727 1.388 1.00 95.00 180 ARG A CA 1
ATOM 1408 C C . ARG A 1 180 ? -8.297 8.795 1.435 1.00 95.00 180 ARG A C 1
ATOM 1410 O O . ARG A 1 180 ? -7.961 8.310 2.513 1.00 95.00 180 ARG A O 1
ATOM 14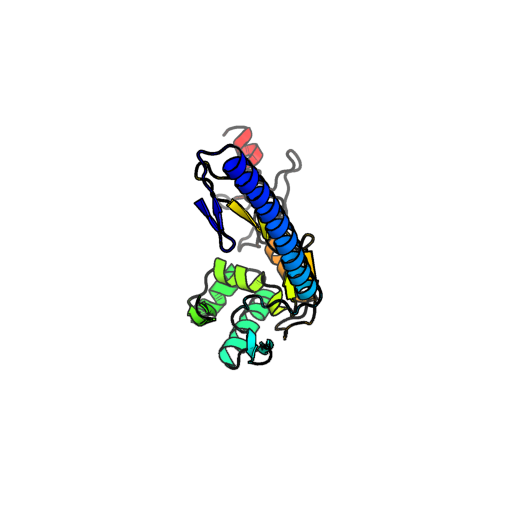17 N N . TYR A 1 181 ? -7.633 8.551 0.306 1.00 95.50 181 TYR A N 1
ATOM 1418 C CA . TYR A 1 181 ? -6.428 7.727 0.289 1.00 95.50 181 TYR A CA 1
ATOM 1419 C C . TYR A 1 181 ? -5.304 8.328 1.140 1.00 95.50 181 TYR A C 1
ATOM 1421 O O . TYR A 1 181 ? -4.693 7.603 1.931 1.00 95.50 181 TYR A O 1
ATOM 1429 N N . GLU A 1 182 ? -5.058 9.636 1.034 1.00 94.75 182 GLU A N 1
ATOM 1430 C CA . GLU A 1 182 ? -4.070 10.342 1.857 1.00 94.75 182 GLU A CA 1
ATOM 1431 C C . GLU A 1 182 ? -4.420 10.255 3.345 1.00 94.75 182 GLU A C 1
ATOM 1433 O O . GLU A 1 182 ? -3.574 9.866 4.155 1.00 94.75 182 GLU A O 1
ATOM 1438 N N . ARG A 1 183 ? -5.687 10.492 3.704 1.00 94.56 183 ARG A N 1
ATOM 1439 C CA . ARG A 1 183 ? -6.172 10.338 5.084 1.00 94.56 183 ARG A CA 1
ATOM 1440 C C . ARG A 1 183 ? -5.981 8.908 5.601 1.00 94.56 183 ARG A C 1
ATOM 1442 O O . ARG A 1 183 ? -5.495 8.725 6.715 1.00 94.56 183 ARG A O 1
ATOM 1449 N N . ILE A 1 184 ? -6.263 7.890 4.785 1.00 94.31 184 ILE A N 1
ATOM 1450 C CA . ILE A 1 184 ? -6.006 6.481 5.125 1.00 94.31 184 ILE A CA 1
ATOM 1451 C C . ILE A 1 184 ? -4.509 6.229 5.359 1.00 94.31 184 ILE A C 1
ATOM 1453 O O . ILE A 1 184 ? -4.163 5.509 6.299 1.00 94.31 184 ILE A O 1
ATOM 1457 N N . GLN A 1 185 ? -3.603 6.817 4.565 1.00 93.12 185 GLN A N 1
ATOM 1458 C CA . GLN A 1 185 ? -2.157 6.674 4.802 1.00 93.12 185 GLN A CA 1
ATOM 1459 C C . GLN A 1 185 ? -1.737 7.287 6.143 1.00 93.12 185 GLN A C 1
ATOM 1461 O O . GLN A 1 185 ? -0.940 6.676 6.866 1.00 93.12 185 GLN A O 1
ATOM 1466 N N . THR A 1 186 ? -2.295 8.445 6.499 1.00 90.38 186 THR A N 1
ATOM 1467 C CA . THR A 1 186 ? -2.073 9.083 7.803 1.00 90.38 186 THR A CA 1
ATOM 1468 C C . THR A 1 186 ? -2.582 8.191 8.931 1.00 90.38 186 THR A C 1
ATOM 1470 O O . THR A 1 186 ? -1.807 7.828 9.811 1.00 90.38 186 THR A O 1
ATOM 1473 N N . MET A 1 187 ? -3.820 7.693 8.841 1.00 90.12 187 MET A N 1
ATOM 1474 C CA . MET A 1 187 ? -4.393 6.775 9.835 1.00 90.12 187 MET A CA 1
ATOM 1475 C C . MET A 1 187 ? -3.552 5.505 10.007 1.00 90.12 187 MET A C 1
ATOM 1477 O O . MET A 1 187 ? -3.334 5.037 11.122 1.00 90.12 187 MET A O 1
ATOM 1481 N N . LEU A 1 188 ? -3.055 4.916 8.915 1.00 89.25 188 LEU A N 1
ATOM 1482 C CA . LEU A 1 188 ? -2.179 3.743 8.978 1.00 89.25 188 LEU A CA 1
ATOM 1483 C C . LEU A 1 188 ? -0.842 4.044 9.660 1.00 89.25 188 LEU A C 1
ATOM 1485 O O . LEU A 1 188 ? -0.319 3.181 10.369 1.00 89.25 188 LEU A O 1
ATOM 1489 N N . THR A 1 189 ? -0.293 5.235 9.431 1.00 85.69 189 THR A N 1
ATOM 1490 C CA . THR A 1 189 ? 0.949 5.696 10.063 1.00 85.69 189 THR A CA 1
ATOM 1491 C C . THR A 1 189 ? 0.732 5.936 11.555 1.00 85.69 189 THR A C 1
ATOM 1493 O O . THR A 1 189 ? 1.489 5.413 12.370 1.00 85.69 189 THR A O 1
ATOM 1496 N N . ASP A 1 190 ? -0.356 6.608 11.924 1.00 82.38 190 ASP A N 1
ATOM 1497 C CA . ASP A 1 190 ? -0.711 6.882 13.317 1.00 82.38 190 ASP A CA 1
ATOM 1498 C C . ASP A 1 190 ? -0.993 5.602 14.101 1.00 82.38 190 ASP A C 1
ATOM 1500 O O . ASP A 1 190 ? -0.556 5.456 15.243 1.00 82.38 190 ASP A O 1
ATOM 1504 N N . ASN A 1 191 ? -1.669 4.638 13.473 1.00 82.12 191 ASN A N 1
ATOM 1505 C CA . ASN A 1 191 ? -1.970 3.338 14.065 1.00 82.12 191 ASN A CA 1
ATOM 1506 C C . ASN A 1 191 ? -0.728 2.471 14.299 1.00 82.12 191 ASN A C 1
ATOM 1508 O O . ASN A 1 191 ? -0.765 1.556 15.130 1.00 82.12 191 ASN A O 1
ATOM 1512 N N . HIS A 1 192 ? 0.357 2.706 13.558 1.00 73.06 192 HIS A N 1
ATOM 1513 C CA . HIS A 1 192 ? 1.577 1.923 13.670 1.00 73.06 192 HIS A CA 1
ATOM 1514 C C . HIS A 1 192 ? 2.305 2.275 14.966 1.00 73.06 192 HIS A C 1
ATOM 1516 O O . HIS A 1 192 ? 3.103 3.203 14.994 1.00 73.06 192 HIS A O 1
ATOM 1522 N N . ALA A 1 193 ? 2.059 1.526 16.042 1.00 59.34 193 ALA A N 1
ATOM 1523 C CA . ALA A 1 193 ? 2.765 1.697 17.309 1.00 59.34 193 ALA A CA 1
ATOM 1524 C C . ALA A 1 193 ? 4.245 1.305 17.153 1.00 59.34 193 ALA A C 1
ATOM 1526 O O . ALA A 1 193 ? 4.597 0.122 17.165 1.00 59.34 193 ALA A O 1
ATOM 1527 N N . GLU A 1 194 ? 5.131 2.286 16.988 1.00 56.31 194 GLU A N 1
ATOM 1528 C CA . GLU A 1 194 ? 6.563 2.018 16.903 1.00 56.31 194 GLU A CA 1
ATOM 1529 C C . GLU A 1 194 ? 7.117 1.711 18.305 1.00 56.31 194 GLU A C 1
ATOM 1531 O O . GLU A 1 194 ? 7.546 2.604 19.027 1.00 56.31 194 GLU A O 1
ATOM 1536 N N . TYR A 1 195 ? 7.130 0.432 18.694 1.00 48.44 195 TYR A N 1
ATOM 1537 C CA . TYR A 1 195 ? 7.529 -0.033 20.037 1.00 48.44 195 TYR A CA 1
ATOM 1538 C C . TYR A 1 195 ? 8.917 0.439 20.511 1.00 48.44 195 TYR A C 1
ATOM 1540 O O . TYR A 1 195 ? 9.171 0.459 21.712 1.00 48.44 195 TYR A O 1
ATOM 1548 N N . ARG A 1 196 ? 9.826 0.795 19.590 1.00 45.91 196 ARG A N 1
ATOM 1549 C CA . ARG A 1 196 ? 11.195 1.231 19.924 1.00 45.91 196 ARG A CA 1
ATOM 1550 C C . ARG A 1 196 ? 11.365 2.744 20.080 1.00 45.91 196 ARG A C 1
ATOM 1552 O O . ARG A 1 196 ? 12.347 3.144 20.692 1.00 45.91 196 ARG A O 1
ATOM 1559 N N . ARG A 1 197 ? 10.462 3.573 19.539 1.00 52.41 197 ARG A N 1
ATOM 1560 C CA . ARG A 1 197 ? 10.578 5.049 19.592 1.00 52.41 197 ARG A CA 1
ATOM 1561 C C . ARG A 1 197 ? 9.309 5.775 20.032 1.00 52.41 197 ARG A C 1
ATOM 1563 O O . ARG A 1 197 ? 9.392 6.948 20.365 1.00 52.41 197 ARG A O 1
ATOM 1570 N N . ASN A 1 198 ? 8.167 5.091 20.115 1.00 56.59 198 ASN A N 1
ATOM 1571 C CA . ASN A 1 198 ? 6.943 5.574 20.755 1.00 56.59 198 ASN A CA 1
ATOM 1572 C C . ASN A 1 198 ? 6.423 6.941 20.246 1.00 56.59 198 ASN A C 1
ATOM 1574 O O . ASN A 1 198 ? 5.702 7.623 20.968 1.00 56.59 198 ASN A O 1
ATOM 1578 N N . GLN A 1 199 ? 6.741 7.347 19.010 1.00 60.41 199 GLN A N 1
ATOM 1579 C CA . GLN A 1 199 ? 6.353 8.671 18.496 1.00 60.41 199 GLN A CA 1
ATOM 1580 C C . GLN A 1 199 ? 4.905 8.728 17.999 1.00 60.41 199 GLN A C 1
ATOM 1582 O O . GLN A 1 199 ? 4.201 9.709 18.215 1.00 60.41 199 GLN A O 1
ATOM 1587 N N . THR A 1 200 ? 4.413 7.641 17.420 1.00 67.88 200 THR A N 1
ATOM 1588 C CA . THR A 1 200 ? 3.055 7.529 16.875 1.00 67.88 200 THR A CA 1
ATOM 1589 C C . THR A 1 200 ? 2.048 7.116 17.941 1.00 67.88 200 THR A C 1
ATOM 1591 O O . THR A 1 200 ? 2.380 6.363 18.863 1.00 67.88 200 THR A O 1
ATOM 1594 N N . ARG A 1 201 ? 0.805 7.610 17.842 1.00 71.19 201 ARG A N 1
ATOM 1595 C CA . ARG A 1 201 ? -0.276 7.350 18.815 1.00 71.19 201 ARG A CA 1
ATOM 1596 C C . ARG A 1 201 ? -0.510 5.852 19.045 1.00 71.19 201 ARG A C 1
ATOM 1598 O O . ARG A 1 201 ? -0.710 5.433 20.181 1.00 71.19 201 ARG A O 1
ATOM 1605 N N . GLY A 1 202 ? -0.400 5.048 17.991 1.00 73.75 202 GLY A N 1
ATOM 1606 C CA . GLY A 1 202 ? -0.826 3.658 17.986 1.00 73.75 202 GLY A CA 1
ATOM 1607 C C . GLY A 1 202 ? -2.346 3.544 17.869 1.00 73.75 202 GLY A C 1
ATOM 1608 O O . GLY A 1 202 ? -3.086 4.483 18.162 1.00 73.75 202 GLY A O 1
ATOM 1609 N N . ALA A 1 203 ? -2.819 2.379 17.429 1.00 73.12 203 ALA A N 1
ATOM 1610 C CA . ALA A 1 203 ? -4.251 2.118 17.345 1.00 73.12 203 ALA A CA 1
ATOM 1611 C C . ALA A 1 203 ? -4.907 2.188 18.742 1.00 73.12 203 ALA A C 1
ATOM 1613 O O . ALA A 1 203 ? -4.385 1.558 19.672 1.00 73.12 203 ALA A O 1
ATOM 1614 N N . PRO A 1 204 ? -6.049 2.891 18.897 1.00 71.50 204 PRO A N 1
ATOM 1615 C CA . PRO A 1 204 ? -6.831 2.854 20.128 1.00 71.50 204 PRO A CA 1
ATOM 1616 C C . PRO A 1 204 ? -7.184 1.410 20.497 1.00 71.50 204 PRO A C 1
ATOM 1618 O O . PRO A 1 204 ? -7.630 0.639 19.640 1.00 71.50 204 PRO A O 1
ATOM 1621 N N . ARG A 1 205 ? -6.955 1.038 21.758 1.00 71.94 205 ARG A N 1
ATOM 1622 C CA . ARG A 1 205 ? -7.285 -0.287 22.293 1.00 71.94 205 ARG A CA 1
ATOM 1623 C C . ARG A 1 205 ? -8.483 -0.183 23.222 1.00 71.94 205 ARG A C 1
ATOM 1625 O O . ARG A 1 205 ? -8.703 0.860 23.830 1.00 71.94 205 ARG A O 1
ATOM 1632 N N . ASP A 1 206 ? -9.216 -1.281 23.331 1.00 67.06 206 ASP A N 1
ATOM 1633 C CA . ASP A 1 206 ? -10.325 -1.385 24.269 1.00 67.06 206 ASP A CA 1
ATOM 1634 C C . ASP A 1 206 ? -9.765 -1.405 25.703 1.00 67.06 206 ASP A C 1
ATOM 1636 O O . ASP A 1 206 ? -8.797 -2.117 25.990 1.00 67.06 206 ASP A O 1
ATOM 1640 N N . GLY A 1 207 ? -10.325 -0.579 26.588 1.00 71.94 207 GLY A N 1
ATOM 1641 C CA . GLY A 1 207 ? -9.898 -0.479 27.983 1.00 71.94 207 GLY A CA 1
ATOM 1642 C C . GLY A 1 207 ? -10.254 0.857 28.633 1.00 71.94 207 GLY A C 1
ATOM 1643 O O . GLY A 1 207 ? -10.538 1.845 27.963 1.00 71.94 207 GLY A O 1
ATOM 1644 N N . ALA A 1 208 ? -10.218 0.890 29.964 1.00 76.62 208 ALA A N 1
ATOM 1645 C CA . ALA A 1 208 ? -10.593 2.068 30.749 1.00 76.62 208 ALA A CA 1
ATOM 1646 C C . ALA A 1 208 ? -9.518 3.181 30.770 1.00 76.62 208 ALA A C 1
ATOM 1648 O O . ALA A 1 208 ? -9.757 4.276 31.275 1.00 76.62 208 ALA A O 1
ATOM 1649 N N . ALA A 1 209 ? -8.336 2.941 30.192 1.00 78.94 209 ALA A N 1
ATOM 1650 C CA . ALA A 1 209 ? -7.288 3.948 30.050 1.00 78.94 209 ALA A CA 1
ATOM 1651 C C . ALA A 1 209 ? -7.444 4.747 28.743 1.00 78.94 209 ALA A C 1
ATOM 1653 O O . ALA A 1 209 ? -6.808 4.462 27.727 1.00 78.94 209 ALA A O 1
ATOM 1654 N N . VAL A 1 210 ? -8.281 5.785 28.791 1.00 80.69 210 VAL A N 1
ATOM 1655 C CA . VAL A 1 210 ? -8.701 6.592 27.627 1.00 80.69 210 VAL A CA 1
ATOM 1656 C C . VAL A 1 210 ? -7.542 7.287 26.890 1.00 80.69 210 VAL A C 1
ATOM 1658 O O . VAL A 1 210 ? -7.601 7.494 25.680 1.00 80.69 210 VAL A O 1
ATOM 1661 N N . LEU A 1 211 ? -6.457 7.628 27.589 1.00 81.94 211 LEU A N 1
ATOM 1662 C CA . LEU A 1 211 ? -5.319 8.379 27.045 1.00 81.94 211 LEU A CA 1
ATOM 1663 C C . LEU A 1 211 ? -4.164 7.474 26.581 1.00 81.94 211 LEU A C 1
ATOM 1665 O O . LEU A 1 211 ? -3.042 7.945 26.355 1.00 81.94 211 LEU A O 1
ATOM 1669 N N . GLN A 1 212 ? -4.406 6.167 26.434 1.00 76.38 212 GLN A N 1
ATOM 1670 C CA . GLN A 1 212 ? -3.397 5.240 25.931 1.00 76.38 212 GLN A CA 1
ATOM 1671 C C . GLN A 1 212 ? -2.840 5.727 24.587 1.00 76.38 212 GLN A C 1
ATOM 1673 O O . GLN A 1 212 ? -3.577 5.986 23.638 1.00 76.38 212 GLN A O 1
ATOM 1678 N N . GLY A 1 213 ? -1.513 5.836 24.503 1.00 73.75 213 GLY A N 1
ATOM 1679 C CA . GLY A 1 213 ? -0.851 6.262 23.272 1.00 73.75 213 GLY A CA 1
ATOM 1680 C C . GLY A 1 213 ? -0.710 7.778 23.096 1.00 73.75 213 GLY A C 1
ATOM 1681 O O . GLY A 1 213 ? -0.034 8.198 22.157 1.00 73.75 213 GLY A O 1
ATOM 1682 N N . ILE A 1 214 ? -1.293 8.588 23.989 1.00 81.81 214 ILE A N 1
ATOM 1683 C CA . ILE A 1 214 ? -1.265 10.062 23.936 1.00 81.81 214 ILE A CA 1
ATOM 1684 C C . ILE A 1 214 ? -0.441 10.653 25.088 1.00 81.81 214 ILE A C 1
ATOM 1686 O O . ILE A 1 214 ? 0.194 11.684 24.903 1.00 81.81 214 ILE A O 1
ATOM 1690 N N . VAL A 1 215 ? -0.415 10.009 26.261 1.00 84.69 215 VAL A N 1
ATOM 1691 C CA . VAL A 1 215 ? 0.306 10.531 27.438 1.00 84.69 215 VAL A CA 1
ATOM 1692 C C . VAL A 1 215 ? 1.822 10.371 27.303 1.00 84.69 215 VAL A C 1
ATOM 1694 O O . VAL A 1 215 ? 2.330 9.294 26.973 1.00 84.69 215 VAL A O 1
ATOM 1697 N N . TRP A 1 216 ? 2.545 11.435 27.654 1.00 84.88 216 TRP A N 1
ATOM 1698 C CA . TRP A 1 216 ? 4.004 11.506 27.678 1.00 84.88 216 TRP A CA 1
ATOM 1699 C C . TRP A 1 216 ? 4.518 11.775 29.092 1.00 84.88 216 TRP A C 1
ATOM 1701 O O . TRP A 1 216 ? 3.910 12.512 29.863 1.00 84.88 216 TRP A O 1
ATOM 1711 N N . CYS A 1 217 ? 5.657 11.183 29.443 1.00 84.25 217 CYS A N 1
ATOM 1712 C CA . CYS A 1 217 ? 6.305 11.422 30.724 1.00 84.25 217 CYS A CA 1
ATOM 1713 C C . CYS A 1 217 ? 7.024 12.777 30.705 1.00 84.25 217 CYS A C 1
ATOM 1715 O O . CYS A 1 217 ? 8.028 12.922 30.011 1.00 84.25 217 CYS A O 1
ATOM 1717 N N . GLY A 1 218 ? 6.584 13.731 31.530 1.00 83.75 218 GLY A N 1
ATOM 1718 C CA . GLY A 1 218 ? 7.208 15.060 31.623 1.00 83.75 218 GLY A CA 1
ATOM 1719 C C . GLY A 1 218 ? 8.669 15.073 32.099 1.00 83.75 218 GLY A C 1
ATOM 1720 O O . GLY A 1 218 ? 9.353 16.066 31.900 1.00 83.75 218 GLY A O 1
ATOM 1721 N N . ARG A 1 219 ? 9.177 13.979 32.691 1.00 84.25 219 ARG A N 1
ATOM 1722 C CA . ARG A 1 219 ? 10.579 13.878 33.149 1.00 84.25 219 ARG A CA 1
ATOM 1723 C C . ARG A 1 219 ? 11.552 13.377 32.088 1.00 84.25 219 ARG A C 1
ATOM 1725 O O . ARG A 1 219 ? 12.666 13.868 32.009 1.00 84.25 219 ARG A O 1
ATOM 1732 N N . CYS A 1 220 ? 11.164 12.367 31.311 1.00 83.88 220 CYS A N 1
ATOM 1733 C CA . CYS A 1 220 ? 12.065 11.733 30.337 1.00 83.88 220 CYS A CA 1
ATOM 1734 C C . CYS A 1 220 ? 11.622 11.917 28.882 1.00 83.88 220 CYS A C 1
ATOM 1736 O O . CYS A 1 220 ? 12.283 11.402 27.986 1.00 83.88 220 CYS A O 1
ATOM 1738 N N . GLY A 1 221 ? 10.478 12.556 28.631 1.00 79.25 221 GLY A N 1
ATOM 1739 C CA . GLY A 1 221 ? 9.937 12.760 27.287 1.00 79.25 221 GLY A CA 1
ATOM 1740 C C . GLY A 1 221 ? 9.462 11.487 26.579 1.00 79.25 221 GLY A C 1
ATOM 1741 O O . GLY A 1 221 ? 9.107 11.543 25.409 1.00 79.25 221 GLY A O 1
ATOM 1742 N N . HIS A 1 222 ? 9.437 10.330 27.251 1.00 79.31 222 HIS A N 1
ATOM 1743 C CA . HIS A 1 222 ? 8.980 9.072 26.654 1.00 79.31 222 HIS A CA 1
ATOM 1744 C C . HIS A 1 222 ? 7.479 8.858 26.867 1.00 79.31 222 HIS A C 1
ATOM 1746 O O . HIS A 1 222 ? 6.928 9.180 27.921 1.00 79.31 222 HIS A O 1
ATOM 1752 N N . LYS A 1 223 ? 6.816 8.254 25.877 1.00 80.69 223 LYS A N 1
ATOM 1753 C CA . LYS A 1 223 ? 5.403 7.862 25.963 1.00 80.69 223 LYS A CA 1
ATOM 1754 C C . LYS A 1 223 ? 5.157 6.874 27.100 1.00 80.69 223 LYS A C 1
ATOM 1756 O O . LYS A 1 223 ? 5.913 5.914 27.272 1.00 80.69 223 LYS A O 1
ATOM 1761 N N . MET A 1 224 ? 4.073 7.090 27.834 1.00 84.25 224 MET A N 1
ATOM 1762 C CA . MET A 1 224 ? 3.682 6.240 28.955 1.00 84.25 224 MET A CA 1
ATOM 1763 C C . MET A 1 224 ? 2.903 5.012 28.462 1.00 84.25 224 MET A C 1
ATOM 1765 O O . MET A 1 224 ? 2.078 5.092 27.550 1.00 84.25 224 MET A O 1
ATOM 1769 N N . GLY A 1 225 ? 3.190 3.856 29.058 1.00 82.00 225 GLY A N 1
ATOM 1770 C CA . GLY A 1 225 ? 2.404 2.636 28.904 1.00 82.00 225 GLY A CA 1
ATOM 1771 C C . GLY A 1 225 ? 1.191 2.646 29.829 1.00 82.00 225 GLY A C 1
ATOM 1772 O O . GLY A 1 225 ? 1.089 3.488 30.715 1.00 82.00 225 GLY A O 1
ATOM 1773 N N . VAL A 1 226 ? 0.281 1.697 29.632 1.00 83.00 226 VAL A N 1
ATOM 1774 C CA . VAL A 1 226 ? -0.850 1.471 30.538 1.00 83.00 226 VAL A CA 1
ATOM 1775 C C . VAL A 1 226 ? -0.639 0.146 3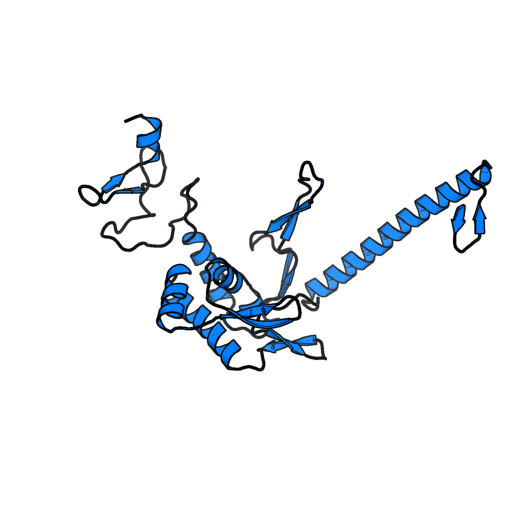1.245 1.00 83.00 226 VAL A C 1
ATOM 1777 O O . VAL A 1 226 ? -0.324 -0.852 30.595 1.00 83.00 226 VAL A O 1
ATOM 1780 N N . GLU A 1 227 ? -0.843 0.141 32.554 1.00 83.56 227 GLU A N 1
ATOM 1781 C CA . GLU A 1 227 ? -0.928 -1.068 33.356 1.00 83.56 227 GLU A CA 1
ATOM 1782 C C . GLU A 1 227 ? -2.336 -1.204 33.941 1.00 83.56 227 GLU A C 1
ATOM 1784 O O . GLU A 1 227 ? -2.907 -0.226 34.421 1.00 83.56 227 GLU A O 1
ATOM 1789 N N . TYR A 1 228 ? -2.874 -2.424 33.881 1.00 80.62 228 TYR A N 1
ATOM 1790 C CA . TYR A 1 228 ? -4.232 -2.763 34.320 1.00 80.62 228 TYR A CA 1
ATOM 1791 C C . TYR A 1 228 ? -4.269 -3.608 35.609 1.00 80.62 228 TYR A C 1
ATOM 1793 O O . TYR A 1 228 ? -5.348 -3.924 36.093 1.00 80.62 228 TYR A O 1
ATOM 1801 N N . LYS A 1 229 ? -3.112 -4.009 36.165 1.00 73.50 229 LYS A N 1
ATOM 1802 C CA . LYS A 1 229 ? -3.032 -5.059 37.201 1.00 73.50 229 LYS A CA 1
ATOM 1803 C C . LYS A 1 229 ? -3.692 -4.687 38.540 1.00 73.50 229 LYS A C 1
ATOM 1805 O O . LYS A 1 229 ? -4.387 -5.525 39.090 1.00 73.50 229 LYS A O 1
ATOM 1810 N N . ASN A 1 230 ? -3.518 -3.453 39.028 1.00 71.62 230 ASN A N 1
ATOM 1811 C CA . ASN A 1 230 ? -4.040 -2.979 40.327 1.00 71.62 230 ASN A CA 1
ATOM 1812 C C . ASN A 1 230 ? -4.812 -1.648 40.177 1.00 71.62 230 ASN A C 1
ATOM 1814 O O . ASN A 1 230 ? -4.647 -0.729 40.976 1.00 71.62 230 ASN A O 1
ATOM 1818 N N . GLY A 1 231 ? -5.590 -1.514 39.099 1.00 76.12 231 GLY A N 1
ATOM 1819 C CA . GLY A 1 231 ? -6.205 -0.255 38.661 1.00 76.12 231 GLY A CA 1
ATOM 1820 C C . GLY A 1 231 ? -5.554 0.304 37.392 1.00 76.12 231 GLY A C 1
ATOM 1821 O O . GLY A 1 231 ? -4.443 -0.082 37.026 1.00 76.12 231 GLY A O 1
ATOM 1822 N N . ASN A 1 232 ? -6.263 1.200 36.698 1.00 81.75 232 ASN A N 1
ATOM 1823 C CA . ASN A 1 232 ? -5.811 1.772 35.428 1.00 81.75 232 ASN A CA 1
ATOM 1824 C C . ASN A 1 232 ? -4.798 2.882 35.694 1.00 81.75 232 ASN A C 1
ATOM 1826 O O . ASN A 1 232 ? -5.176 3.983 36.097 1.00 81.75 232 ASN A O 1
ATOM 1830 N N . ARG A 1 233 ? -3.515 2.618 35.448 1.00 86.06 233 ARG A N 1
ATOM 1831 C CA . ARG A 1 233 ? -2.461 3.622 35.633 1.00 86.06 233 ARG A CA 1
ATOM 1832 C C . ARG A 1 233 ? -1.580 3.767 34.406 1.00 86.06 233 ARG A C 1
ATOM 1834 O O . ARG A 1 233 ? -1.259 2.790 33.728 1.00 86.06 233 ARG A O 1
ATOM 1841 N N . TYR A 1 234 ? -1.160 5.002 34.150 1.00 86.62 234 TYR A N 1
ATOM 1842 C CA . TYR A 1 234 ? -0.139 5.294 33.153 1.00 86.62 234 TYR A CA 1
ATOM 1843 C C . TYR A 1 234 ? 1.233 5.156 33.804 1.00 86.62 234 TYR A C 1
ATOM 1845 O O . TYR A 1 234 ? 1.524 5.815 34.801 1.00 86.62 234 TYR A O 1
ATOM 1853 N N . VAL A 1 235 ? 2.089 4.314 33.234 1.00 86.81 235 VAL A N 1
ATOM 1854 C CA . VAL A 1 235 ? 3.419 4.003 33.770 1.00 86.81 235 VAL A CA 1
ATOM 1855 C C . VAL A 1 235 ? 4.504 4.354 32.763 1.00 86.81 235 VAL A C 1
ATOM 1857 O O . VAL A 1 235 ? 4.415 4.051 31.571 1.00 86.81 235 VAL A O 1
ATOM 1860 N N . CYS A 1 236 ? 5.562 5.013 33.234 1.00 85.81 236 CYS A N 1
ATOM 1861 C CA . CYS A 1 236 ? 6.735 5.274 32.411 1.00 85.81 236 CYS A CA 1
ATOM 1862 C C . CYS A 1 236 ? 7.657 4.048 32.421 1.00 85.81 236 CYS A C 1
ATOM 1864 O O . CYS A 1 236 ? 8.526 3.918 33.281 1.00 85.81 236 CYS A O 1
ATOM 1866 N N . ASN A 1 237 ? 7.488 3.163 31.436 1.00 81.38 237 ASN A N 1
ATOM 1867 C CA . ASN A 1 237 ? 8.303 1.949 31.311 1.00 81.38 237 ASN A CA 1
ATOM 1868 C C . ASN A 1 237 ? 9.790 2.240 31.066 1.00 81.38 237 ASN A C 1
ATOM 1870 O O . ASN A 1 237 ? 10.624 1.399 31.379 1.00 81.38 237 ASN A O 1
ATOM 1874 N N . PHE A 1 238 ? 10.126 3.402 30.494 1.00 78.56 238 PHE A N 1
ATOM 1875 C CA . PHE A 1 238 ? 11.518 3.792 30.271 1.00 78.56 238 PHE A CA 1
ATOM 1876 C C . PHE A 1 238 ? 12.232 4.038 31.601 1.00 78.56 238 PHE A C 1
ATOM 1878 O O . PHE A 1 238 ? 13.224 3.374 31.875 1.00 78.56 238 PHE A O 1
ATOM 1885 N N . LEU A 1 239 ? 11.668 4.899 32.457 1.00 77.62 239 LEU A N 1
ATOM 1886 C CA . LEU A 1 239 ? 12.221 5.167 33.787 1.00 77.62 239 LEU A CA 1
ATOM 1887 C C . LEU A 1 239 ? 12.188 3.927 34.684 1.00 77.62 239 LEU A C 1
ATOM 1889 O O . LEU A 1 239 ? 13.175 3.648 35.352 1.00 77.62 239 LEU A O 1
ATOM 1893 N N . ALA A 1 240 ? 11.105 3.143 34.642 1.00 72.62 240 ALA A N 1
ATOM 1894 C CA . ALA A 1 240 ? 11.012 1.896 35.404 1.00 72.62 240 ALA A CA 1
ATOM 1895 C C . ALA A 1 240 ? 12.103 0.881 35.012 1.00 72.62 240 ALA A C 1
ATOM 1897 O O . ALA A 1 240 ? 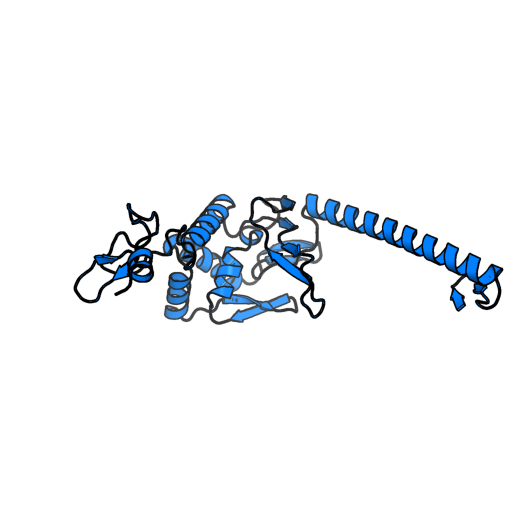12.627 0.179 35.866 1.00 72.62 240 ALA A O 1
ATOM 1898 N N . ARG A 1 241 ? 12.485 0.824 33.727 1.00 71.38 241 ARG A N 1
ATOM 1899 C CA . ARG A 1 241 ? 13.578 -0.037 33.246 1.00 71.38 241 ARG A CA 1
ATOM 1900 C C . ARG A 1 241 ? 14.965 0.548 33.493 1.00 71.38 241 ARG A C 1
ATOM 1902 O O . ARG A 1 241 ? 15.894 -0.216 33.710 1.00 71.38 241 ARG A O 1
ATOM 1909 N N . SER A 1 242 ? 15.126 1.869 33.415 1.00 67.50 242 SER A N 1
ATOM 1910 C CA . SER A 1 242 ? 16.429 2.526 33.563 1.00 67.50 242 SER A CA 1
ATOM 1911 C C . SER A 1 242 ? 16.837 2.750 35.018 1.00 67.50 242 SER A C 1
ATOM 1913 O O . SER A 1 242 ? 18.020 2.911 35.281 1.00 67.50 242 SER A O 1
ATOM 1915 N N . GLN A 1 243 ? 15.877 2.813 35.945 1.00 63.06 243 GLN A N 1
ATOM 1916 C CA . GLN A 1 243 ? 16.136 3.074 37.366 1.00 63.06 243 GLN A CA 1
ATOM 1917 C C . GLN A 1 243 ? 16.080 1.826 38.254 1.00 63.06 243 GLN A C 1
ATOM 1919 O O . GLN A 1 243 ? 16.382 1.955 39.430 1.00 63.06 243 GLN A O 1
ATOM 1924 N N . GLY A 1 244 ? 15.777 0.646 37.699 1.00 46.03 244 GLY A N 1
ATOM 1925 C CA . GLY A 1 244 ? 15.885 -0.638 38.398 1.00 46.03 244 GLY A CA 1
ATOM 1926 C C . GLY A 1 244 ? 14.884 -0.813 39.544 1.00 46.03 244 GLY A C 1
ATOM 1927 O O . GLY A 1 244 ? 15.026 -0.226 40.612 1.00 46.03 244 GLY A O 1
ATOM 1928 N N . GLY A 1 245 ? 13.894 -1.673 39.323 1.00 39.12 245 GLY A N 1
ATOM 1929 C CA . GLY A 1 245 ? 13.111 -2.324 40.371 1.00 39.12 245 GLY A CA 1
ATOM 1930 C C . GLY A 1 245 ? 13.090 -3.814 40.097 1.00 39.12 245 GLY A C 1
ATOM 1931 O O . GLY A 1 245 ? 12.816 -4.159 38.923 1.00 39.12 245 GLY A O 1
#

pLDDT: mean 85.64, std 11.76, range [39.12, 97.38]

Sequence (245 aa):
IGDRDGIYDPGSANGRLLLGLKGTISEVELHTLRGRLTAGLRSKAERGELALLLPAGLERDANGVVMKDSNQEVQDRIALIFSAFWELGTVGKVIRSLRDRALTIPRRNRFGDVVWRVPTASMLAGMLKNPAYAGAFVYGRTQSCHARYASGKIISRRRPMAEWKIVVKDRYPAYLDWERYERIQTMLTDNHAEYRRNQTRGAPRDGAAVLQGIVWCGRCGHKMGVEYKNGNRYVCNFLARSQGG

Nearest PDB structures (foldseek):
  8j07-assembly1_t0  TM=3.327E-01  e=6.307E+00  Homo sapiens

Radius of gyration: 26.6 Å; Cα contacts (8 Å, |Δi|>4): 309; chains: 1; bounding box: 69×31×78 Å

Secondary structure (DSSP, 8-state):
-EETTEE--SSSHHHHHHHHHHHHHHHHHHHHHHHHHHHHHHHHHHTT-S-PPPPTTEEE-TT--EEE-S-HHHHHHHHHHHHHHHHH-SHHHHHHHHHHTT--EEEE-TTS-EEEE---HHHHHHHHT-GGGGT-EEE--EEEEEEE-TT-PEEEEEPPGGG-SEEETTSS--SS-HHHHHHHHHHHHHH---TTT--S-----SSS-TTTTT-B-TTT-PBPEEE-BTB-EEE-HHHHHHS--

Foldseek 3Di:
DDDPVDDADCVDPVSVVVVVVVVVVVVVVVVVVVVVVVVVQVVCLQVLNRDDDDWFQWDADPVRAIAGDPDPVLLVLLLLLLVQCVVVLDLVSSLVVCVVVPHWHWTQDPVGDTDTHRDDSVVS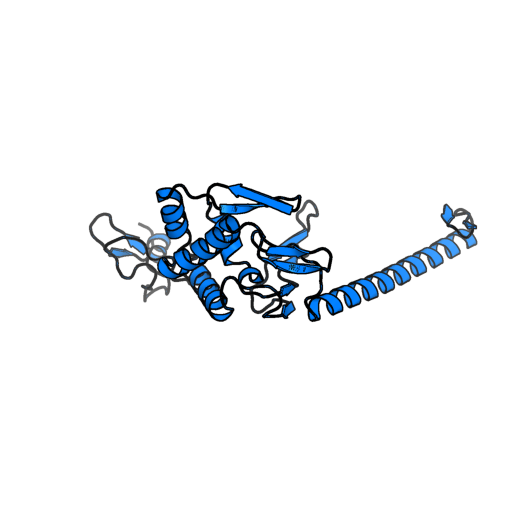VVSLLDCVQQQKRFADQKDFDCPADVPGDTDIGGDDPVPTPHIDHNRHDHSDHPVSSVVSVVSVVLQPQPVVQLPHQHDDDDDPQRCRSPDADPPPRHAWHWDPPPHTDTHDVPCPVVVDD

Mean predicted aligned error: 9.96 Å

Solvent-accessible surface area (backbone atoms only — not comparable to full-atom values): 14365 Å² total; per-residue (Å²): 98,66,63,99,89,48,80,34,50,70,87,43,72,68,29,42,52,53,53,51,52,52,50,53,50,51,53,50,51,52,49,52,51,52,50,52,53,50,50,53,51,50,55,33,42,72,72,54,65,51,91,68,91,66,58,55,49,43,39,66,52,98,87,68,51,58,39,63,40,88,51,61,67,48,44,51,51,52,44,48,51,54,52,43,32,69,73,60,61,36,69,69,52,38,44,49,59,32,53,80,67,73,47,64,40,71,34,51,52,97,87,65,52,78,43,76,37,79,72,46,67,71,58,52,53,52,55,73,70,37,54,50,47,30,3,25,38,75,44,55,54,57,43,80,39,89,56,53,47,101,83,66,49,73,39,71,45,76,49,59,80,91,64,42,74,36,76,34,71,78,66,33,66,55,75,45,56,57,67,59,47,52,52,49,50,50,44,55,52,36,35,45,59,40,89,89,73,49,80,35,44,26,61,88,69,93,67,91,56,83,57,65,45,71,46,63,34,91,87,77,74,44,54,30,44,79,44,69,90,89,53,81,42,79,39,51,59,65,58,52,66,75,68,68,124